Protein AF-R4X8C0-F1 (afdb_monomer)

Organism: Taphrina deformans (strain PYCC 5710 / ATCC 11124 / CBS 356.35 / IMI 108563 / JCM 9778 / NBRC 8474) (NCBI:txid1097556)

InterPro domains:
  IPR033699 Plk4, first cryptic polo-box domain [PS51984] (59-150)
  IPR036947 POLO box domain superfamily [G3DSA:3.30.1120.30] (257-331)
  IPR046437 Serine/threonine-protein kinase, first cryptic polo-box domain superfamily [G3DSA:3.30.1120.120] (61-151)

Structure (mmCIF, N/CA/C/O backbone):
data_AF-R4X8C0-F1
#
_entry.id   AF-R4X8C0-F1
#
loop_
_atom_site.group_PDB
_atom_site.id
_atom_site.type_symbol
_atom_site.label_atom_id
_atom_site.label_alt_id
_atom_site.label_comp_id
_atom_site.label_asym_id
_atom_site.label_entity_id
_atom_site.label_seq_id
_atom_site.pdbx_PDB_ins_code
_atom_site.Cartn_x
_atom_site.Cartn_y
_atom_site.Cartn_z
_atom_site.occupancy
_atom_site.B_iso_or_equiv
_atom_site.auth_seq_id
_atom_site.auth_comp_id
_atom_site.auth_asym_id
_atom_site.auth_atom_id
_atom_site.pdbx_PDB_model_num
ATOM 1 N N . MET A 1 1 ? -51.985 7.737 -15.993 1.00 38.34 1 MET A N 1
ATOM 2 C CA . MET A 1 1 ? -50.886 7.681 -16.982 1.00 38.34 1 MET A CA 1
ATOM 3 C C . MET A 1 1 ? -49.828 8.681 -16.547 1.00 38.34 1 MET A C 1
ATOM 5 O O . MET A 1 1 ? -49.992 9.865 -16.797 1.00 38.34 1 MET A O 1
ATOM 9 N N . THR A 1 2 ? -48.792 8.225 -15.846 1.00 33.62 2 THR A N 1
ATOM 10 C CA . THR A 1 2 ? -47.751 9.099 -15.280 1.00 33.62 2 THR A CA 1
ATOM 11 C C . THR A 1 2 ? -46.405 8.508 -15.686 1.00 33.62 2 THR A C 1
ATOM 13 O O . THR A 1 2 ? -46.081 7.392 -15.291 1.00 33.62 2 THR A O 1
ATOM 16 N N . ARG A 1 3 ? -45.679 9.198 -16.573 1.00 32.47 3 ARG A N 1
ATOM 17 C CA . ARG A 1 3 ? -44.363 8.779 -17.077 1.00 32.47 3 ARG A CA 1
ATOM 18 C C . ARG A 1 3 ? -43.277 9.315 -16.144 1.00 32.47 3 ARG A C 1
ATOM 20 O O . ARG A 1 3 ? -43.172 10.526 -15.984 1.00 32.47 3 ARG A O 1
ATOM 27 N N . PHE A 1 4 ? -42.464 8.427 -15.580 1.00 33.31 4 PHE A N 1
ATOM 28 C CA . PHE A 1 4 ? -41.196 8.785 -14.945 1.00 33.31 4 PHE A CA 1
ATOM 29 C C . PHE A 1 4 ? -40.090 8.805 -16.007 1.00 33.31 4 PHE A C 1
ATOM 31 O O . PHE A 1 4 ? -39.897 7.827 -16.728 1.00 33.31 4 PHE A O 1
ATOM 38 N N . SER A 1 5 ? -39.398 9.939 -16.119 1.00 32.84 5 SER A N 1
ATOM 39 C CA . SER A 1 5 ? -38.202 10.115 -16.944 1.00 32.84 5 SER A CA 1
ATOM 40 C C . SER A 1 5 ? -36.973 9.900 -16.063 1.00 32.84 5 SER A C 1
ATOM 42 O O . SER A 1 5 ? -36.747 10.669 -15.130 1.00 32.84 5 SER A O 1
ATOM 44 N N . ASN A 1 6 ? -36.191 8.858 -16.349 1.00 33.97 6 ASN A N 1
ATOM 45 C CA . ASN A 1 6 ? -34.864 8.663 -15.771 1.00 33.97 6 ASN A CA 1
ATOM 46 C C . ASN A 1 6 ? -33.855 9.487 -16.579 1.00 33.97 6 ASN A C 1
ATOM 48 O O . ASN A 1 6 ? -33.653 9.238 -17.766 1.00 33.97 6 ASN A O 1
ATOM 52 N N . HIS A 1 7 ? -33.211 10.463 -15.941 1.00 32.88 7 HIS A N 1
ATOM 53 C CA . HIS A 1 7 ? -32.002 11.107 -16.454 1.00 32.88 7 HIS A CA 1
ATOM 54 C C . HIS A 1 7 ? -30.818 10.648 -15.603 1.00 32.88 7 HIS A C 1
ATOM 56 O O . HIS A 1 7 ? -30.646 11.090 -14.468 1.00 32.88 7 HIS A O 1
ATOM 62 N N . ALA A 1 8 ? -30.014 9.742 -16.159 1.00 34.59 8 ALA A N 1
ATOM 63 C CA . ALA A 1 8 ? -28.700 9.412 -15.630 1.00 34.59 8 ALA A CA 1
ATOM 64 C C . ALA A 1 8 ? -27.746 10.586 -15.907 1.00 34.59 8 ALA A C 1
ATOM 66 O O . ALA A 1 8 ? -27.665 11.066 -17.038 1.00 34.59 8 ALA A O 1
ATOM 67 N N . ARG A 1 9 ? -27.044 11.065 -14.874 1.00 35.34 9 ARG A N 1
ATOM 68 C CA . ARG A 1 9 ? -25.953 12.038 -15.032 1.00 35.34 9 ARG A CA 1
ATOM 69 C C . ARG A 1 9 ? -24.669 11.314 -15.460 1.00 35.34 9 ARG A C 1
ATOM 71 O O . ARG A 1 9 ? -24.432 10.210 -14.968 1.00 35.34 9 ARG A O 1
ATOM 78 N N . PRO A 1 10 ? -23.841 11.916 -16.329 1.00 32.34 10 PRO A N 1
ATOM 79 C CA . PRO A 1 10 ? -22.543 11.360 -16.680 1.00 32.34 10 PRO A CA 1
ATOM 80 C C . PRO A 1 10 ? -21.576 11.485 -15.495 1.00 32.34 10 PRO A C 1
ATOM 82 O O . PRO A 1 10 ? -21.582 12.481 -14.772 1.00 32.34 10 PRO A O 1
ATOM 85 N N . VAL A 1 11 ? -20.769 10.446 -15.295 1.00 34.78 11 VAL A N 1
ATOM 86 C CA . VAL A 1 11 ? -19.657 10.424 -14.341 1.00 34.78 11 VAL A CA 1
ATOM 87 C C . VAL A 1 11 ? -18.511 11.223 -14.965 1.00 34.78 11 VAL A C 1
ATOM 89 O O . VAL A 1 11 ? -18.010 10.844 -16.019 1.00 34.78 11 VAL A O 1
ATOM 92 N N . GLU A 1 12 ? -18.130 12.343 -14.351 1.00 31.31 12 GLU A N 1
ATOM 93 C CA . GLU A 1 12 ? -16.948 13.113 -14.751 1.00 31.31 12 GLU A CA 1
ATOM 94 C C . GLU A 1 12 ? -15.671 12.343 -14.378 1.00 31.31 12 GLU A C 1
ATOM 96 O O . GLU A 1 12 ? -15.416 12.055 -13.206 1.00 31.31 12 GLU A O 1
ATOM 101 N N . GLU A 1 13 ? -14.859 12.003 -15.381 1.00 31.20 13 GLU A N 1
ATOM 102 C CA . GLU A 1 13 ? -13.495 11.509 -15.188 1.00 31.20 13 GLU A CA 1
ATOM 103 C C . GLU A 1 13 ? -12.578 12.667 -14.752 1.00 31.20 13 GLU A C 1
ATOM 105 O O . GLU A 1 13 ? -12.417 13.665 -15.453 1.00 31.20 13 GLU A O 1
ATOM 110 N N . VAL A 1 14 ? -11.975 12.538 -13.568 1.00 37.72 14 VAL A N 1
ATOM 111 C CA . VAL A 1 14 ? -11.086 13.540 -12.951 1.00 37.72 14 VAL A CA 1
ATOM 112 C C . VAL A 1 14 ? -9.690 13.515 -13.615 1.00 37.72 14 VAL A C 1
ATOM 114 O O . VAL A 1 14 ? -9.147 12.430 -13.845 1.00 37.72 14 VAL A O 1
ATOM 117 N N . PRO A 1 15 ? -9.038 14.672 -13.872 1.00 37.94 15 PRO A N 1
ATOM 118 C CA . PRO A 1 15 ? -7.773 14.770 -14.608 1.00 37.94 15 PRO A CA 1
ATOM 119 C C . PRO A 1 15 ? -6.552 14.386 -13.747 1.00 37.94 15 PRO A C 1
ATOM 121 O O . PRO A 1 15 ? -5.706 15.212 -13.423 1.00 37.94 15 PRO A O 1
ATOM 124 N N . MET A 1 16 ? -6.415 13.107 -13.384 1.00 38.50 16 MET A N 1
ATOM 125 C CA . MET A 1 16 ? -5.258 12.599 -12.623 1.00 38.50 16 MET A CA 1
ATOM 126 C C . MET A 1 16 ? -4.033 12.245 -13.489 1.00 38.50 16 MET A C 1
ATOM 128 O O . MET A 1 16 ? -2.975 11.905 -12.957 1.00 38.50 16 MET A O 1
ATOM 132 N N . LEU A 1 17 ? -4.126 12.314 -14.823 1.00 39.78 17 LEU A N 1
ATOM 133 C CA . LEU A 1 17 ? -3.044 11.882 -15.722 1.00 39.78 17 LEU A CA 1
ATOM 134 C C . LEU A 1 17 ? -1.829 12.830 -15.746 1.00 39.78 17 LEU A C 1
ATOM 136 O O . LEU A 1 17 ? -0.706 12.366 -15.945 1.00 39.78 17 LEU A O 1
ATOM 140 N N . VAL A 1 18 ? -2.028 14.133 -15.523 1.00 40.47 18 VAL A N 1
ATOM 141 C CA . VAL A 1 18 ? -0.981 15.158 -15.718 1.00 40.47 18 VAL A CA 1
ATOM 142 C C . VAL A 1 18 ? 0.076 15.122 -14.606 1.00 40.47 18 VAL A C 1
ATOM 144 O O . VAL A 1 18 ? 1.267 15.221 -14.886 1.00 40.47 18 VAL A O 1
ATOM 147 N N . HIS A 1 19 ? -0.323 14.869 -13.356 1.00 40.41 19 HIS A N 1
ATOM 148 C CA . HIS A 1 19 ? 0.594 14.847 -12.205 1.00 40.41 19 HIS A CA 1
ATOM 149 C C . HIS A 1 19 ? 1.607 13.679 -12.253 1.00 40.41 19 HIS A C 1
ATOM 151 O O . HIS A 1 19 ? 2.709 13.760 -11.718 1.00 40.41 19 HIS A O 1
ATOM 157 N N . ASN A 1 20 ? 1.273 12.600 -12.965 1.00 43.50 20 ASN A N 1
ATOM 158 C CA . ASN A 1 20 ? 2.082 11.378 -13.032 1.00 43.50 20 ASN A CA 1
ATOM 159 C C . ASN A 1 20 ? 3.247 11.447 -14.022 1.00 43.50 20 ASN A C 1
ATOM 161 O O . ASN A 1 20 ? 4.181 10.651 -13.931 1.00 43.50 20 ASN A O 1
ATOM 165 N N . GLN A 1 21 ? 3.198 12.382 -14.971 1.00 47.75 21 GLN A N 1
ATOM 166 C CA . GLN A 1 21 ? 4.276 12.575 -15.939 1.00 47.75 21 GLN A CA 1
ATOM 167 C C . GLN A 1 21 ? 5.517 13.196 -15.281 1.00 47.75 21 GLN A C 1
ATOM 169 O O . GLN A 1 21 ? 6.633 12.902 -15.704 1.00 47.75 21 GLN A O 1
ATOM 174 N N . GLN A 1 22 ? 5.322 13.992 -14.223 1.00 43.31 22 GLN A N 1
ATOM 175 C CA . GLN A 1 22 ? 6.392 14.711 -13.530 1.00 43.31 22 GLN A CA 1
ATOM 176 C C . GLN A 1 22 ? 7.158 13.832 -12.524 1.00 43.31 22 GLN A C 1
ATOM 178 O O . GLN A 1 22 ? 8.373 13.929 -12.421 1.00 43.31 22 GLN A O 1
ATOM 183 N N . LEU A 1 23 ? 6.489 12.904 -11.832 1.00 39.41 23 LEU A N 1
ATOM 184 C CA . LEU A 1 23 ? 7.142 12.086 -10.798 1.00 39.41 23 LEU A CA 1
ATOM 185 C C . LEU A 1 23 ? 8.095 11.020 -11.379 1.00 39.41 23 LEU A C 1
ATOM 187 O O . LEU A 1 23 ? 9.170 10.778 -10.843 1.00 39.41 23 LEU A O 1
ATOM 191 N N . VAL A 1 24 ? 7.720 10.389 -12.500 1.00 43.53 24 VAL A N 1
ATOM 192 C CA . VAL A 1 24 ? 8.600 9.442 -13.221 1.00 43.53 24 VAL A CA 1
ATOM 193 C C . VAL A 1 24 ? 9.841 10.157 -13.752 1.00 43.53 24 VAL A C 1
ATOM 195 O O . VAL A 1 24 ? 10.931 9.592 -13.758 1.00 43.53 24 VAL A O 1
ATOM 198 N N . HIS A 1 25 ? 9.662 11.402 -14.185 1.00 55.59 25 HIS A N 1
ATOM 199 C CA . HIS A 1 25 ? 10.709 12.247 -14.736 1.00 55.59 25 HIS A CA 1
ATOM 200 C C . HIS A 1 25 ? 11.798 12.560 -13.702 1.00 55.59 25 HIS A C 1
ATOM 202 O O . HIS A 1 25 ? 12.966 12.260 -13.938 1.00 55.59 25 HIS A O 1
ATOM 208 N N . ASP A 1 26 ? 11.411 13.065 -12.530 1.00 43.44 26 ASP A N 1
ATOM 209 C CA . ASP A 1 26 ? 12.368 13.566 -11.537 1.00 43.44 26 ASP A CA 1
ATOM 210 C C . ASP A 1 26 ? 13.281 12.457 -10.973 1.00 43.44 26 ASP A C 1
ATOM 212 O O . ASP A 1 26 ? 14.440 12.703 -10.647 1.00 43.44 26 ASP A O 1
ATOM 216 N N . ILE A 1 27 ? 12.800 11.210 -10.923 1.00 43.00 27 ILE A N 1
ATOM 217 C CA . ILE A 1 27 ? 13.567 10.058 -10.417 1.00 43.00 27 ILE A CA 1
ATOM 218 C C . ILE A 1 27 ? 14.458 9.446 -11.517 1.00 43.00 27 ILE A C 1
ATOM 220 O O . ILE A 1 27 ? 15.513 8.891 -11.219 1.00 43.00 27 ILE A O 1
ATOM 224 N N . VAL A 1 28 ? 14.060 9.501 -12.795 1.00 49.91 28 VAL A N 1
ATOM 225 C CA . VAL A 1 28 ? 14.931 9.064 -13.909 1.00 49.91 28 VAL A CA 1
ATOM 226 C C . VAL A 1 28 ? 16.122 10.008 -14.054 1.00 49.91 28 VAL A C 1
ATOM 228 O O . VAL A 1 28 ? 17.245 9.540 -14.221 1.00 49.91 28 VAL A O 1
ATOM 231 N N . ASP A 1 29 ? 15.901 11.313 -13.908 1.00 51.88 29 ASP A N 1
ATOM 232 C CA . ASP A 1 29 ? 16.972 12.308 -13.981 1.00 51.88 29 ASP A CA 1
ATOM 233 C C . ASP A 1 29 ? 17.959 12.195 -12.801 1.00 51.88 29 ASP A C 1
ATOM 235 O O . ASP A 1 29 ? 19.165 12.374 -12.987 1.00 51.88 29 ASP A O 1
ATOM 239 N N . GLN A 1 30 ? 17.482 11.836 -11.601 1.00 48.59 30 GLN A N 1
ATOM 240 C CA . GLN A 1 30 ? 18.342 11.574 -10.437 1.00 48.59 30 GLN A CA 1
ATOM 241 C C . GLN A 1 30 ? 19.221 10.322 -10.608 1.00 48.59 30 GLN A C 1
ATOM 243 O O . GLN A 1 30 ? 20.392 10.352 -10.227 1.00 48.59 30 GLN A O 1
ATOM 248 N N . ASP A 1 31 ? 18.695 9.255 -11.217 1.00 46.16 31 ASP A N 1
ATOM 249 C CA . ASP A 1 31 ? 19.459 8.029 -11.488 1.00 46.16 31 ASP A CA 1
ATOM 250 C C . ASP A 1 31 ? 20.435 8.199 -12.672 1.00 46.16 31 ASP A C 1
ATOM 252 O O . ASP A 1 31 ? 21.567 7.723 -12.614 1.00 46.16 31 ASP A O 1
ATOM 256 N N . GLU A 1 32 ? 20.066 8.944 -13.726 1.00 55.00 32 GLU A N 1
ATOM 257 C CA . GLU A 1 32 ? 21.012 9.285 -14.806 1.00 55.00 32 GLU A CA 1
ATOM 258 C C . GLU A 1 32 ? 22.205 10.110 -14.274 1.00 55.00 32 GLU A C 1
ATOM 260 O O . GLU A 1 32 ? 23.319 10.000 -14.791 1.00 55.00 32 GLU A O 1
ATOM 265 N N . ALA A 1 33 ? 21.992 10.944 -13.251 1.00 50.28 33 ALA A N 1
ATOM 266 C CA . ALA A 1 33 ? 23.044 11.750 -12.633 1.00 50.28 33 ALA A CA 1
ATOM 267 C C . ALA A 1 33 ? 23.975 10.942 -11.711 1.00 50.28 33 ALA A C 1
ATOM 269 O O . ALA A 1 33 ? 25.127 11.342 -11.516 1.00 50.28 33 ALA A O 1
ATOM 270 N N . SER A 1 34 ? 23.500 9.831 -11.140 1.00 47.31 34 SER A N 1
ATOM 271 C CA . SER A 1 34 ? 24.305 8.947 -10.291 1.00 47.31 34 SER A CA 1
ATOM 272 C C . SER A 1 34 ? 25.129 7.957 -11.119 1.00 47.31 34 SER A C 1
ATOM 274 O O . SER A 1 34 ? 26.318 7.803 -10.848 1.00 47.31 34 SER A O 1
ATOM 276 N N . ASP A 1 35 ? 24.569 7.391 -12.192 1.00 45.72 35 ASP A N 1
ATOM 277 C CA . ASP A 1 35 ? 25.291 6.460 -13.071 1.00 45.72 35 ASP A CA 1
ATOM 278 C C . ASP A 1 35 ? 26.434 7.155 -13.846 1.00 45.72 35 ASP A C 1
ATOM 280 O O . ASP A 1 35 ? 27.516 6.588 -13.987 1.00 45.72 35 ASP A O 1
ATOM 284 N N . ARG A 1 36 ? 26.271 8.426 -14.259 1.00 52.59 36 ARG A N 1
ATOM 285 C CA . ARG A 1 36 ? 27.351 9.205 -14.914 1.00 52.59 36 ARG A CA 1
ATOM 286 C C . ARG A 1 36 ? 28.583 9.426 -14.035 1.00 52.59 36 ARG A C 1
ATOM 288 O O . ARG A 1 36 ? 29.653 9.687 -14.569 1.00 52.59 36 ARG A O 1
ATOM 295 N N . LYS A 1 37 ? 28.448 9.342 -12.709 1.00 45.56 37 LYS A N 1
ATOM 296 C CA . LYS A 1 37 ? 29.584 9.469 -11.784 1.00 45.56 37 LYS A CA 1
ATOM 297 C C . LYS A 1 37 ? 30.388 8.175 -11.649 1.00 45.56 37 LYS A C 1
ATOM 299 O O . LYS A 1 37 ? 31.528 8.235 -11.204 1.00 45.56 37 LYS A O 1
ATOM 304 N N . ASN A 1 38 ? 29.821 7.034 -12.041 1.00 42.16 38 ASN A N 1
ATOM 305 C CA . ASN A 1 38 ? 30.458 5.725 -11.901 1.00 42.16 38 ASN A CA 1
ATOM 306 C C . ASN A 1 38 ? 31.228 5.279 -13.159 1.00 42.16 38 ASN A C 1
ATOM 308 O O . ASN A 1 38 ? 32.011 4.339 -13.076 1.00 42.16 38 ASN A O 1
ATOM 312 N N . ASP A 1 39 ? 31.047 5.955 -14.300 1.00 40.88 39 ASP A N 1
ATOM 313 C CA . ASP A 1 39 ? 31.626 5.560 -15.599 1.00 40.88 39 ASP A CA 1
ATOM 314 C C . ASP A 1 39 ? 33.022 6.175 -15.880 1.00 40.88 39 ASP A C 1
ATOM 316 O O . ASP A 1 39 ? 33.643 5.883 -16.899 1.00 40.88 39 ASP A O 1
ATOM 320 N N . GLU A 1 40 ? 33.559 7.013 -14.979 1.00 39.78 40 GLU A N 1
ATOM 321 C CA . GLU A 1 40 ? 34.842 7.725 -15.162 1.00 39.78 40 GLU A CA 1
ATOM 322 C C . GLU A 1 40 ? 36.065 7.067 -14.481 1.00 39.78 40 GLU A C 1
ATOM 324 O O . GLU A 1 40 ? 37.087 7.717 -14.270 1.00 39.78 40 GLU A O 1
ATOM 329 N N . THR A 1 41 ? 36.047 5.768 -14.150 1.00 35.25 41 THR A N 1
ATOM 330 C CA . THR A 1 41 ? 37.248 5.096 -13.596 1.00 35.25 41 THR A CA 1
ATOM 331 C C . THR A 1 41 ? 37.581 3.786 -14.318 1.00 35.25 41 THR A C 1
ATOM 333 O O . THR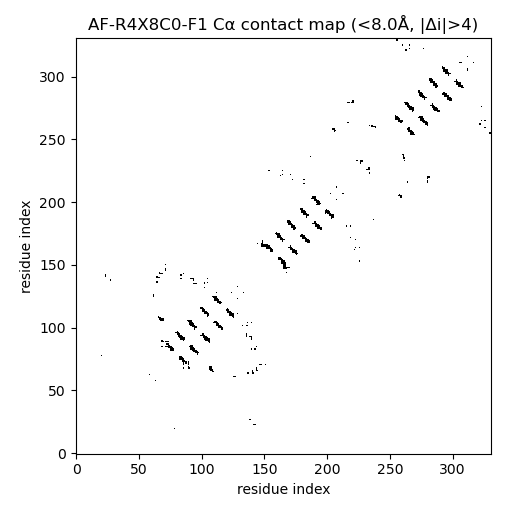 A 1 41 ? 36.837 2.814 -14.271 1.00 35.25 41 THR A O 1
ATOM 336 N N . THR A 1 42 ? 38.740 3.759 -14.986 1.00 34.59 42 THR A N 1
ATOM 337 C CA . THR A 1 42 ? 39.316 2.591 -15.696 1.00 34.59 42 THR A CA 1
ATOM 338 C C . THR A 1 42 ? 40.522 2.020 -14.900 1.00 34.59 42 THR A C 1
ATOM 340 O O . THR A 1 42 ? 40.970 2.687 -13.971 1.00 34.59 42 THR A O 1
ATOM 343 N N . PRO A 1 43 ? 41.099 0.833 -15.213 1.00 48.50 43 PRO A N 1
ATOM 344 C CA . PRO A 1 43 ? 40.756 -0.450 -14.588 1.00 48.50 43 PRO A CA 1
ATOM 345 C C . PRO A 1 43 ? 41.950 -1.175 -13.899 1.00 48.50 43 PRO A C 1
ATOM 347 O O . PRO A 1 43 ? 43.089 -0.719 -13.953 1.00 48.50 43 PRO A O 1
ATOM 350 N N . ASN A 1 44 ? 41.660 -2.385 -13.389 1.00 29.39 44 ASN A N 1
ATOM 351 C CA . ASN A 1 44 ? 42.528 -3.477 -12.888 1.00 29.39 44 ASN A CA 1
ATOM 352 C C . ASN A 1 44 ? 42.919 -3.465 -11.403 1.00 29.39 44 ASN A C 1
ATOM 354 O O . ASN A 1 44 ? 43.662 -2.594 -10.980 1.00 29.39 44 ASN A O 1
ATOM 358 N N . VAL A 1 45 ? 42.564 -4.545 -10.685 1.00 27.80 45 VAL A N 1
ATOM 359 C CA . VAL A 1 45 ? 43.509 -5.543 -10.129 1.00 27.80 45 VAL A CA 1
ATOM 360 C C . VAL A 1 45 ? 42.756 -6.867 -9.876 1.00 27.80 45 VAL A C 1
ATOM 362 O O . VAL A 1 45 ? 41.758 -6.904 -9.162 1.00 27.80 45 VAL A O 1
ATOM 365 N N . LEU A 1 46 ? 43.253 -7.958 -10.475 1.00 34.25 46 LEU A N 1
ATOM 366 C CA . LEU A 1 46 ? 42.957 -9.355 -10.120 1.00 34.25 46 LEU A CA 1
ATOM 367 C C . LEU A 1 46 ? 43.278 -9.606 -8.639 1.00 34.25 46 LEU A C 1
ATOM 369 O O . LEU A 1 46 ? 44.402 -9.307 -8.261 1.00 34.25 46 LEU A O 1
ATOM 373 N N . LEU A 1 47 ? 42.422 -10.303 -7.878 1.00 29.81 47 LEU A N 1
ATOM 374 C CA . LEU A 1 47 ? 42.863 -11.234 -6.821 1.00 29.81 47 LEU A CA 1
ATOM 375 C C . LEU A 1 47 ? 41.733 -12.180 -6.351 1.00 29.81 47 LEU A C 1
ATOM 377 O O . LEU A 1 47 ? 40.763 -11.778 -5.727 1.00 29.81 47 LEU A O 1
ATOM 381 N N . ARG A 1 48 ? 41.933 -13.460 -6.687 1.00 28.45 48 ARG A N 1
ATOM 382 C CA . ARG A 1 48 ? 41.812 -14.685 -5.869 1.00 28.45 48 ARG A CA 1
ATOM 383 C C . ARG A 1 48 ? 40.642 -14.843 -4.875 1.00 28.45 48 ARG A C 1
ATOM 385 O O . ARG A 1 48 ? 40.608 -14.257 -3.802 1.00 28.45 48 ARG A O 1
ATOM 392 N N . VAL A 1 49 ? 39.805 -15.823 -5.213 1.00 31.94 49 VAL A N 1
ATOM 393 C CA . VAL A 1 49 ? 38.766 -16.477 -4.405 1.00 31.94 49 VAL A CA 1
ATOM 394 C C . VAL A 1 49 ? 39.337 -17.127 -3.140 1.00 31.94 49 VAL A C 1
ATOM 396 O O . VAL A 1 49 ? 40.332 -17.853 -3.199 1.00 31.94 49 VAL A O 1
ATOM 399 N N . SER A 1 50 ? 38.652 -16.945 -2.012 1.00 30.59 50 SER A N 1
ATOM 400 C CA . SER A 1 50 ? 38.584 -17.912 -0.910 1.00 30.59 50 SER A CA 1
ATOM 401 C C . SER A 1 50 ? 37.227 -17.769 -0.228 1.00 30.59 50 SER A C 1
ATOM 403 O O . SER A 1 50 ? 36.850 -16.694 0.222 1.00 30.59 50 SER A O 1
ATOM 405 N N . SER A 1 51 ? 36.487 -18.867 -0.251 1.00 36.44 51 SER A N 1
ATOM 406 C CA . SER A 1 51 ? 35.110 -19.052 0.184 1.00 36.44 51 SER A CA 1
ATOM 407 C C . SER A 1 51 ? 34.966 -19.090 1.705 1.00 36.44 51 SER A C 1
ATOM 409 O O . SER A 1 51 ? 35.642 -19.869 2.377 1.00 36.44 51 SER A O 1
ATOM 411 N N . SER A 1 52 ? 34.015 -18.314 2.218 1.00 31.03 52 SER A N 1
ATOM 412 C CA . SER A 1 52 ? 33.390 -18.510 3.525 1.00 31.03 52 SER A CA 1
ATOM 413 C C . SER A 1 52 ? 31.917 -18.129 3.411 1.00 31.03 52 SER A C 1
ATOM 415 O O . SER A 1 52 ? 31.596 -16.981 3.109 1.00 31.03 52 SER A O 1
ATOM 417 N N . GLU A 1 53 ? 31.048 -19.117 3.607 1.00 41.97 53 GLU A N 1
ATOM 418 C CA . GLU A 1 53 ? 29.597 -18.973 3.687 1.00 41.97 53 GLU A CA 1
ATOM 419 C C . GLU A 1 53 ? 29.242 -18.122 4.909 1.00 41.97 53 GLU A C 1
ATOM 421 O O . GLU A 1 53 ? 29.284 -18.572 6.052 1.00 41.97 53 GLU A O 1
ATOM 426 N N . SER A 1 54 ? 28.915 -16.865 4.651 1.00 33.72 54 SER A N 1
ATOM 427 C CA . SER A 1 54 ? 28.133 -16.019 5.542 1.00 33.72 54 SER A CA 1
ATOM 428 C C . SER A 1 54 ? 26.864 -15.656 4.789 1.00 33.72 54 SER A C 1
ATOM 430 O O . SER A 1 54 ? 26.967 -15.227 3.640 1.00 33.72 54 SER A O 1
ATOM 432 N N . GLU A 1 55 ? 25.699 -15.830 5.410 1.00 43.16 55 GLU A N 1
ATOM 433 C CA . GLU A 1 55 ? 24.421 -15.311 4.919 1.00 43.16 55 GLU A CA 1
ATOM 434 C C . GLU A 1 55 ? 24.552 -13.806 4.668 1.00 43.16 55 GLU A C 1
ATOM 436 O O . GLU A 1 55 ? 24.509 -12.976 5.575 1.00 43.16 55 GLU A O 1
ATOM 441 N N . VAL A 1 56 ? 24.786 -13.473 3.402 1.00 32.94 56 VAL A N 1
ATOM 442 C CA . VAL A 1 56 ? 24.767 -12.116 2.885 1.00 32.94 56 VAL A CA 1
ATOM 443 C C . VAL A 1 56 ? 23.296 -11.742 2.796 1.00 32.94 56 VAL A C 1
ATOM 445 O O . VAL A 1 56 ? 22.564 -12.285 1.970 1.00 32.94 56 VAL A O 1
ATOM 448 N N . THR A 1 57 ? 22.850 -10.805 3.630 1.00 40.16 57 THR A N 1
ATOM 449 C CA . THR A 1 57 ? 21.692 -9.974 3.295 1.00 40.16 57 THR A CA 1
ATOM 450 C C . THR A 1 57 ? 21.989 -9.376 1.924 1.00 40.16 57 THR A C 1
ATOM 452 O O . THR A 1 57 ? 22.873 -8.525 1.813 1.00 40.16 57 THR A O 1
ATOM 455 N N . SER A 1 58 ? 21.373 -9.920 0.870 1.00 40.12 58 SER A N 1
ATOM 456 C CA . SER A 1 58 ? 21.709 -9.611 -0.518 1.00 40.12 58 SER A CA 1
ATOM 457 C C . SER A 1 58 ? 21.295 -8.181 -0.847 1.00 40.12 58 SER A C 1
ATOM 459 O O . SER A 1 58 ? 20.234 -7.939 -1.420 1.00 40.12 58 SER A O 1
ATOM 461 N N . ASP A 1 59 ? 22.149 -7.229 -0.500 1.00 46.69 59 ASP A N 1
ATOM 462 C CA . ASP A 1 59 ? 22.070 -5.837 -0.933 1.00 46.69 59 ASP A CA 1
ATOM 463 C C . ASP A 1 59 ? 22.603 -5.728 -2.377 1.00 46.69 59 ASP A C 1
ATOM 465 O O . ASP A 1 59 ? 23.433 -4.885 -2.717 1.00 46.69 59 ASP A O 1
ATOM 469 N N . ASP A 1 60 ? 22.173 -6.656 -3.241 1.00 61.38 60 ASP A N 1
ATOM 470 C CA . ASP A 1 60 ? 22.471 -6.597 -4.663 1.00 61.38 60 ASP A CA 1
ATOM 471 C C . ASP A 1 60 ? 21.677 -5.414 -5.250 1.00 61.38 60 ASP A C 1
ATOM 473 O O . ASP A 1 60 ? 20.440 -5.406 -5.207 1.00 61.38 60 ASP A O 1
ATOM 477 N N . PRO A 1 61 ? 22.344 -4.388 -5.809 1.00 61.12 61 PRO A N 1
ATOM 478 C CA . PRO A 1 61 ? 21.677 -3.210 -6.358 1.00 61.12 61 PRO A CA 1
ATOM 479 C C . PRO A 1 61 ? 20.686 -3.530 -7.487 1.00 61.12 61 PRO A C 1
ATOM 481 O O . PRO A 1 61 ? 19.912 -2.648 -7.874 1.00 61.12 61 PRO A O 1
ATOM 484 N N . VAL A 1 62 ? 20.712 -4.746 -8.039 1.00 60.84 62 VAL A N 1
ATOM 485 C CA . VAL A 1 62 ? 19.821 -5.197 -9.109 1.00 60.84 62 VAL A CA 1
ATOM 486 C C . VAL A 1 62 ? 18.521 -5.800 -8.560 1.00 60.84 62 VAL A C 1
ATOM 488 O O . VAL A 1 62 ? 17.447 -5.529 -9.109 1.00 60.84 62 VAL A O 1
ATOM 491 N N . THR A 1 63 ? 18.563 -6.537 -7.444 1.00 70.31 63 THR A N 1
ATOM 492 C CA . THR A 1 63 ? 17.382 -7.233 -6.896 1.00 70.31 63 THR A CA 1
ATOM 493 C C . THR A 1 63 ? 16.317 -6.268 -6.379 1.00 70.31 63 THR A C 1
ATOM 495 O O . THR A 1 63 ? 15.127 -6.551 -6.510 1.00 70.31 63 THR A O 1
ATOM 498 N N . ARG A 1 64 ? 16.709 -5.070 -5.913 1.00 80.12 64 ARG A N 1
ATOM 499 C CA . ARG A 1 64 ? 15.776 -4.009 -5.471 1.00 80.12 64 ARG A CA 1
ATOM 500 C C . ARG A 1 64 ? 14.805 -3.525 -6.553 1.00 80.12 64 ARG A C 1
ATOM 502 O O . ARG A 1 64 ? 13.833 -2.844 -6.242 1.00 80.12 64 ARG A O 1
ATOM 509 N N . TYR A 1 65 ? 15.098 -3.813 -7.821 1.00 86.44 65 TYR A N 1
ATOM 510 C CA . TYR A 1 65 ? 14.264 -3.427 -8.957 1.00 86.44 65 TYR A CA 1
ATOM 511 C C . TYR A 1 65 ? 13.416 -4.576 -9.498 1.00 86.44 65 TYR A C 1
ATOM 513 O O . TYR A 1 65 ? 12.702 -4.362 -10.478 1.00 86.44 65 TYR A O 1
ATOM 521 N N . LYS A 1 66 ? 13.474 -5.773 -8.901 1.00 91.94 66 LYS A N 1
ATOM 522 C CA . LYS A 1 66 ? 12.579 -6.875 -9.269 1.00 91.94 66 LYS A CA 1
ATOM 523 C C . LYS A 1 66 ? 11.121 -6.453 -9.122 1.00 91.94 66 LYS A C 1
ATOM 525 O O . LYS A 1 66 ? 10.748 -5.731 -8.199 1.00 91.94 66 LYS A O 1
ATOM 530 N N . PHE A 1 67 ? 10.302 -6.881 -10.072 1.00 94.31 67 PHE A N 1
ATOM 531 C CA . PHE A 1 67 ? 8.885 -6.559 -10.114 1.00 94.31 67 PHE A CA 1
ATOM 532 C C . PHE A 1 67 ? 8.100 -7.730 -10.685 1.00 94.31 67 PHE A C 1
ATOM 534 O O . PHE A 1 67 ? 8.644 -8.573 -11.386 1.00 94.31 67 PHE A O 1
ATOM 541 N N . ASN A 1 68 ? 6.798 -7.735 -10.419 1.00 95.56 68 ASN A N 1
ATOM 542 C CA . ASN A 1 68 ? 5.861 -8.669 -11.017 1.00 95.56 68 ASN A CA 1
ATOM 543 C C . ASN A 1 68 ? 4.590 -7.923 -11.432 1.00 95.56 68 ASN A C 1
ATOM 545 O O . ASN A 1 68 ? 4.115 -7.016 -10.735 1.00 95.56 68 ASN A O 1
ATOM 549 N N . THR A 1 69 ? 4.039 -8.322 -12.568 1.00 96.81 69 THR A N 1
ATOM 550 C CA . THR A 1 69 ? 2.850 -7.723 -13.182 1.00 96.81 69 THR A CA 1
ATOM 551 C C . THR A 1 69 ? 1.567 -8.500 -12.920 1.00 96.81 69 THR A C 1
ATOM 553 O O . THR A 1 69 ? 0.524 -8.110 -13.443 1.00 96.81 69 THR A O 1
ATOM 556 N N . ALA A 1 70 ? 1.606 -9.558 -12.101 1.00 94.31 70 ALA A N 1
ATOM 557 C CA . ALA A 1 70 ? 0.399 -10.284 -11.715 1.00 94.31 70 ALA A CA 1
ATOM 558 C C . ALA A 1 70 ? -0.724 -9.326 -11.283 1.00 94.31 70 ALA A C 1
ATOM 560 O O . ALA A 1 70 ? -0.489 -8.354 -10.555 1.00 94.31 70 ALA A O 1
ATOM 561 N N . ASP A 1 71 ? -1.929 -9.620 -11.775 1.00 92.31 71 ASP A N 1
ATOM 562 C CA . ASP A 1 71 ? -3.169 -8.863 -11.574 1.00 92.31 71 ASP A CA 1
ATOM 563 C C . ASP A 1 71 ? -3.179 -7.421 -12.112 1.00 92.31 71 ASP A C 1
ATOM 565 O O . ASP A 1 71 ? -4.130 -6.669 -11.864 1.00 92.31 71 ASP A O 1
ATOM 569 N N . LEU A 1 72 ? -2.157 -7.006 -12.865 1.00 94.38 72 LEU A N 1
ATOM 570 C CA . LEU A 1 72 ? -2.169 -5.724 -13.559 1.00 94.38 72 LEU A CA 1
ATOM 571 C C . LEU A 1 72 ? -2.868 -5.848 -14.906 1.00 94.38 72 LEU A C 1
ATOM 573 O O . LEU A 1 72 ? -2.647 -6.778 -15.677 1.00 94.38 72 LEU A O 1
ATOM 577 N N . LYS A 1 73 ? -3.708 -4.858 -15.205 1.00 94.69 73 LYS A N 1
ATOM 578 C CA . LYS A 1 73 ? -4.330 -4.740 -16.523 1.00 94.69 73 LYS A CA 1
ATOM 579 C C . LYS A 1 73 ? -3.334 -4.162 -17.531 1.00 94.69 73 LYS A C 1
ATOM 581 O O . LYS A 1 73 ? -2.497 -3.342 -17.140 1.00 94.69 73 LYS A O 1
ATOM 586 N N . PRO A 1 74 ? -3.480 -4.496 -18.823 1.00 97.62 74 PRO A N 1
ATOM 587 C CA . PRO A 1 74 ? -2.689 -3.877 -19.873 1.00 97.62 74 PRO A CA 1
ATOM 588 C C . PRO A 1 74 ? -2.843 -2.357 -19.854 1.00 97.62 74 PRO A C 1
ATOM 590 O O . PRO A 1 74 ? -3.951 -1.823 -19.763 1.00 97.62 74 PRO A O 1
ATOM 593 N N . VAL A 1 75 ? -1.719 -1.652 -19.919 1.00 97.06 75 VAL A N 1
ATOM 594 C CA . VAL A 1 75 ? -1.672 -0.189 -19.867 1.00 97.06 75 VAL A CA 1
ATOM 595 C C . VAL A 1 75 ? -0.421 0.300 -20.573 1.00 97.06 75 VAL A C 1
ATOM 597 O O . VAL A 1 75 ? 0.651 -0.272 -20.407 1.00 97.06 75 VAL A O 1
ATOM 600 N N . SER A 1 76 ? -0.539 1.377 -21.349 1.00 96.69 76 SER A N 1
ATOM 601 C CA . SER A 1 76 ? 0.592 1.992 -22.041 1.00 96.69 76 SER A CA 1
ATOM 602 C C . SER A 1 76 ? 0.717 3.468 -21.699 1.00 96.69 76 SER A C 1
ATOM 604 O O . SER A 1 76 ? -0.273 4.179 -21.531 1.00 96.69 76 SER A O 1
ATOM 606 N N . GLN A 1 77 ? 1.959 3.929 -21.626 1.00 96.06 77 GLN A N 1
ATOM 607 C CA . GLN A 1 77 ? 2.314 5.322 -21.466 1.00 96.06 77 GLN A CA 1
ATOM 608 C C . GLN A 1 77 ? 3.389 5.692 -22.486 1.00 96.06 77 GLN A C 1
ATOM 610 O O . GLN A 1 77 ? 4.389 4.996 -22.654 1.00 96.06 77 GLN A O 1
ATOM 615 N N . ASN A 1 78 ? 3.203 6.835 -23.138 1.00 96.12 78 ASN A N 1
ATOM 616 C CA . ASN A 1 78 ? 4.195 7.443 -24.013 1.00 96.12 78 ASN A CA 1
ATOM 617 C C . ASN A 1 78 ? 4.578 8.813 -23.450 1.00 96.12 78 ASN A C 1
ATOM 619 O O . ASN A 1 78 ? 3.706 9.591 -23.062 1.00 96.12 78 ASN A O 1
ATOM 623 N N . ASN A 1 79 ? 5.873 9.110 -23.379 1.00 92.69 79 ASN A N 1
ATOM 624 C CA . ASN A 1 79 ? 6.375 10.391 -22.897 1.00 92.69 79 ASN A CA 1
ATOM 625 C C . ASN A 1 79 ? 7.599 10.867 -23.699 1.00 92.69 79 ASN A C 1
ATOM 627 O O . ASN A 1 79 ? 7.935 10.358 -24.774 1.00 92.69 79 ASN A O 1
ATOM 631 N N . LYS A 1 80 ? 8.278 11.909 -23.204 1.00 91.81 80 LYS A N 1
ATOM 632 C CA . LYS A 1 80 ? 9.447 12.468 -23.890 1.00 91.81 80 LYS A CA 1
ATOM 633 C C . LYS A 1 80 ? 10.647 11.512 -23.936 1.00 91.81 80 LYS A C 1
ATOM 635 O O . LYS A 1 80 ? 11.398 11.600 -24.901 1.00 91.81 80 LYS A O 1
ATOM 640 N N . HIS A 1 81 ? 10.785 10.589 -22.983 1.00 88.31 81 HIS A N 1
ATOM 641 C CA . HIS A 1 81 ? 11.910 9.650 -22.881 1.00 88.31 81 HIS A CA 1
ATOM 642 C C . HIS A 1 81 ? 11.677 8.348 -23.648 1.00 88.31 81 HIS A C 1
ATOM 644 O O . HIS A 1 81 ? 12.638 7.740 -24.117 1.00 88.31 81 HIS A O 1
ATOM 650 N N . GLY A 1 82 ? 10.423 7.931 -23.813 1.00 94.06 82 GLY A N 1
ATOM 651 C CA . GLY A 1 82 ? 10.108 6.662 -24.450 1.00 94.06 82 GLY A CA 1
ATOM 652 C C . GLY A 1 82 ? 8.654 6.247 -24.314 1.00 94.06 82 GLY A C 1
ATOM 653 O O . GLY A 1 82 ? 7.811 6.987 -23.806 1.00 94.06 82 GLY A O 1
ATOM 654 N N . GLN A 1 83 ? 8.395 5.030 -24.770 1.00 96.94 83 GLN A N 1
ATOM 655 C CA . GLN A 1 83 ? 7.139 4.326 -24.578 1.00 96.94 83 GLN A CA 1
ATOM 656 C C . GLN A 1 83 ? 7.360 3.171 -23.602 1.00 96.94 83 GLN A C 1
ATOM 658 O O . GLN A 1 83 ? 8.372 2.477 -23.680 1.00 96.94 83 GLN A O 1
ATOM 663 N N . VAL A 1 84 ? 6.411 2.961 -22.699 1.00 97.81 84 VAL A N 1
ATOM 664 C CA . VAL A 1 84 ? 6.341 1.779 -21.839 1.00 97.81 84 VAL A CA 1
ATOM 665 C C . VAL A 1 84 ? 4.927 1.216 -21.862 1.00 97.81 84 VAL A C 1
ATOM 667 O O . VAL A 1 84 ? 3.958 1.969 -21.984 1.00 97.81 84 VAL A O 1
ATOM 670 N N . ALA A 1 85 ? 4.792 -0.103 -21.801 1.00 98.25 85 ALA A N 1
ATOM 671 C CA . ALA A 1 85 ? 3.498 -0.760 -21.722 1.00 98.25 85 ALA A CA 1
ATOM 672 C C . ALA A 1 85 ? 3.576 -2.069 -20.939 1.00 98.25 85 ALA A C 1
ATOM 674 O O . ALA A 1 85 ? 4.523 -2.821 -21.129 1.00 98.25 85 ALA A O 1
ATOM 675 N N . ILE A 1 86 ? 2.559 -2.345 -20.122 1.00 98.50 86 ILE A N 1
ATOM 676 C CA . ILE A 1 86 ? 2.208 -3.701 -19.685 1.00 98.50 86 ILE A CA 1
ATOM 677 C C . ILE A 1 86 ? 1.282 -4.271 -20.766 1.00 98.50 86 ILE A C 1
ATOM 679 O O . ILE A 1 86 ? 0.280 -3.635 -21.105 1.00 98.50 86 ILE A O 1
ATOM 683 N N . LEU A 1 87 ? 1.652 -5.410 -21.345 1.00 98.38 87 LEU A N 1
ATOM 684 C CA . LEU A 1 87 ? 0.944 -6.073 -22.441 1.00 98.38 87 LEU A CA 1
ATOM 685 C C . LEU A 1 87 ? -0.139 -7.035 -21.920 1.00 98.38 87 LEU A C 1
ATOM 687 O O . LEU A 1 87 ? -0.296 -7.222 -20.715 1.00 98.38 87 LEU A O 1
ATOM 691 N N . GLU A 1 88 ? -0.907 -7.633 -22.837 1.00 97.25 88 GLU A N 1
ATOM 692 C CA . GLU A 1 88 ? -1.990 -8.580 -22.510 1.00 97.25 88 GLU A CA 1
ATOM 693 C C . GLU A 1 88 ? -1.510 -9.842 -21.788 1.00 97.25 88 GLU A C 1
ATOM 695 O O . GLU A 1 88 ? -2.231 -10.377 -20.951 1.00 97.25 88 GLU A O 1
ATOM 700 N N . ASP A 1 89 ? -0.288 -10.288 -22.069 1.00 97.31 89 ASP A N 1
ATOM 701 C CA . ASP A 1 89 ? 0.351 -11.435 -21.419 1.00 97.31 89 ASP A CA 1
ATOM 702 C C . ASP A 1 89 ? 1.067 -11.069 -20.102 1.00 97.31 89 ASP A C 1
ATOM 704 O O . ASP A 1 89 ? 1.725 -11.915 -19.499 1.00 97.31 89 ASP A O 1
ATOM 708 N N . GLY A 1 90 ? 0.967 -9.811 -19.655 1.00 97.56 90 GLY A N 1
ATOM 709 C CA . GLY A 1 90 ? 1.651 -9.286 -18.470 1.00 97.56 90 GLY A CA 1
ATOM 710 C C . GLY A 1 90 ? 3.112 -8.891 -18.705 1.00 97.56 90 GLY A C 1
ATOM 711 O O . GLY A 1 90 ? 3.726 -8.271 -17.838 1.00 97.56 90 GLY A O 1
ATOM 712 N N . SER A 1 91 ? 3.698 -9.177 -19.869 1.00 98.25 91 SER A N 1
ATOM 713 C CA . SER A 1 91 ? 5.055 -8.714 -20.169 1.00 98.25 91 SER A CA 1
ATOM 714 C C . SER A 1 91 ? 5.119 -7.183 -20.270 1.00 98.25 91 SER A C 1
ATOM 716 O O . SER A 1 91 ? 4.129 -6.505 -20.558 1.00 98.25 91 SER A O 1
ATOM 718 N N . VAL A 1 92 ? 6.295 -6.609 -20.011 1.00 98.56 92 VAL A N 1
ATOM 719 C CA . VAL A 1 92 ? 6.520 -5.161 -20.033 1.00 98.56 92 VAL A CA 1
ATOM 720 C C . VAL A 1 92 ? 7.404 -4.785 -21.211 1.00 98.56 92 VAL A C 1
ATOM 722 O O . VAL A 1 92 ? 8.582 -5.131 -21.259 1.00 98.56 92 VAL A O 1
ATOM 725 N N . SER A 1 93 ? 6.857 -4.023 -22.153 1.00 98.31 93 SER A N 1
ATOM 726 C CA . SER A 1 93 ? 7.601 -3.470 -23.284 1.00 98.31 93 SER A CA 1
ATOM 727 C C . SER A 1 93 ? 8.101 -2.065 -22.958 1.00 98.31 93 SER A C 1
ATOM 729 O O . SER A 1 93 ? 7.311 -1.201 -22.588 1.00 98.31 93 SER A O 1
ATOM 731 N N . VAL A 1 94 ? 9.390 -1.802 -23.167 1.00 97.69 94 VAL A N 1
ATOM 732 C CA . VAL A 1 94 ? 10.033 -0.491 -23.014 1.00 97.69 94 VAL A CA 1
ATOM 733 C C . VAL A 1 94 ? 10.791 -0.128 -24.287 1.00 97.69 94 VAL A C 1
ATOM 735 O O . VAL A 1 94 ? 11.674 -0.854 -24.733 1.00 97.69 94 VAL A O 1
ATOM 738 N N . LEU A 1 95 ? 10.498 1.042 -24.847 1.00 96.19 95 LEU A N 1
ATOM 739 C CA . LEU A 1 95 ? 11.217 1.629 -25.974 1.00 96.19 95 LEU A CA 1
ATOM 740 C C . LEU A 1 95 ? 11.730 3.013 -25.575 1.00 96.19 95 LEU A C 1
ATOM 742 O O . LEU A 1 95 ? 10.988 3.997 -25.596 1.00 96.19 95 LEU A O 1
ATOM 746 N N . LEU A 1 96 ? 13.011 3.097 -25.212 1.00 91.75 96 LEU A N 1
ATOM 747 C CA . LEU A 1 96 ? 13.665 4.364 -24.882 1.00 91.75 96 LEU A CA 1
ATOM 748 C C . LEU A 1 96 ? 14.115 5.077 -26.164 1.00 91.75 96 LEU A C 1
ATOM 750 O O . LEU A 1 96 ? 14.818 4.496 -26.992 1.00 91.75 96 LEU A O 1
ATOM 754 N N . LYS A 1 97 ? 13.789 6.367 -26.309 1.00 89.12 97 LYS A N 1
ATOM 755 C CA . LYS A 1 97 ? 14.134 7.154 -27.510 1.00 89.12 97 LYS A CA 1
ATOM 756 C C . LYS A 1 97 ? 15.641 7.297 -27.723 1.00 89.12 97 LYS A C 1
ATOM 758 O O . LYS A 1 97 ? 16.082 7.342 -28.866 1.00 89.12 97 LYS A O 1
ATOM 763 N N . LYS A 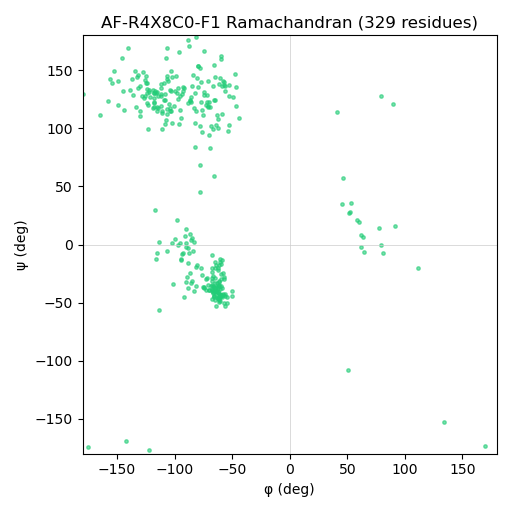1 98 ? 16.423 7.363 -26.638 1.00 83.69 98 LYS A N 1
ATOM 764 C CA . LYS A 1 98 ? 17.891 7.488 -26.698 1.00 83.69 98 LYS A CA 1
ATOM 765 C C . LYS A 1 98 ? 18.567 6.203 -27.202 1.00 83.69 98 LYS A C 1
ATOM 767 O O . LYS A 1 98 ? 19.513 6.289 -27.976 1.00 83.69 98 LYS A O 1
ATOM 772 N N . ASP A 1 99 ? 18.077 5.029 -26.793 1.00 79.25 99 ASP A N 1
ATOM 773 C CA . ASP A 1 99 ? 18.687 3.731 -27.140 1.00 79.25 99 ASP A CA 1
ATOM 774 C C . ASP A 1 99 ? 18.179 3.214 -28.498 1.00 79.25 99 ASP A C 1
ATOM 776 O O . ASP A 1 99 ? 18.912 2.599 -29.271 1.00 79.25 99 ASP A O 1
ATOM 780 N N . GLY A 1 100 ? 16.916 3.502 -28.839 1.00 83.75 100 GLY A N 1
ATOM 781 C CA . GLY A 1 100 ? 16.288 3.015 -30.070 1.00 83.75 100 GLY A CA 1
ATOM 782 C C . GLY A 1 100 ? 16.226 1.486 -30.160 1.00 83.75 100 GLY A C 1
ATOM 783 O O . GLY A 1 100 ? 16.094 0.960 -31.263 1.00 83.75 100 GLY A O 1
ATOM 784 N N . ARG A 1 101 ? 16.361 0.792 -29.023 1.00 91.44 101 ARG A N 1
ATOM 785 C CA . ARG A 1 101 ? 16.113 -0.641 -28.855 1.00 91.44 101 ARG A CA 1
ATOM 786 C C . ARG A 1 101 ? 14.818 -0.837 -28.085 1.00 91.44 101 ARG A C 1
ATOM 788 O O . ARG A 1 101 ? 14.513 -0.060 -27.177 1.00 91.44 101 ARG A O 1
ATOM 795 N N . GLN A 1 102 ? 14.094 -1.891 -28.431 1.00 96.19 102 GLN A N 1
ATOM 796 C CA . GLN A 1 102 ? 12.944 -2.340 -27.662 1.00 96.19 102 GLN A CA 1
ATOM 797 C C . GLN A 1 102 ? 13.399 -3.385 -26.648 1.00 96.19 102 GLN A C 1
ATOM 799 O O . GLN A 1 102 ? 14.149 -4.299 -26.983 1.00 96.19 102 GLN A O 1
ATOM 804 N N . HIS A 1 103 ? 12.936 -3.251 -25.417 1.00 97.31 103 HIS A N 1
ATOM 805 C CA . HIS A 1 103 ? 13.170 -4.191 -24.332 1.00 97.31 103 HIS A CA 1
ATOM 806 C C . HIS A 1 103 ? 11.826 -4.804 -23.960 1.00 97.31 103 HIS A C 1
ATOM 808 O O . HIS A 1 103 ? 10.868 -4.072 -23.738 1.00 97.31 103 HIS A O 1
ATOM 814 N N . LEU A 1 104 ? 11.749 -6.126 -23.922 1.00 98.31 104 LEU A N 1
ATOM 815 C CA . LEU A 1 104 ? 10.586 -6.875 -23.474 1.00 98.31 104 LEU A CA 1
ATOM 816 C C . LEU A 1 104 ? 10.984 -7.639 -22.217 1.00 98.31 104 LEU A C 1
ATOM 818 O O . LEU A 1 104 ? 11.859 -8.499 -22.280 1.00 98.31 104 LEU A O 1
ATOM 822 N N . VAL A 1 105 ? 10.379 -7.299 -21.089 1.00 98.31 105 VAL A N 1
ATOM 823 C CA . VAL A 1 105 ? 10.621 -7.945 -19.799 1.00 98.31 105 VAL A CA 1
ATOM 824 C C . VAL A 1 105 ? 9.459 -8.886 -19.508 1.00 98.31 105 VAL A C 1
ATOM 826 O O . VAL A 1 105 ? 8.306 -8.491 -19.674 1.00 98.31 105 VAL A O 1
ATOM 829 N N . SER A 1 106 ? 9.734 -10.122 -19.105 1.00 98.31 106 SER A N 1
ATOM 830 C CA . SER A 1 106 ? 8.701 -11.080 -18.705 1.00 98.31 106 SER A CA 1
ATOM 831 C C . SER A 1 106 ? 7.874 -10.570 -17.521 1.00 98.31 106 SER A C 1
ATOM 833 O O . SER A 1 106 ? 8.267 -9.650 -16.801 1.00 98.31 106 SER A O 1
ATOM 835 N N . SER A 1 107 ? 6.699 -11.167 -17.318 1.00 97.69 107 SER A N 1
ATOM 836 C CA . SER A 1 107 ? 5.757 -10.754 -16.274 1.00 97.69 107 SER A CA 1
ATOM 837 C C . SER A 1 107 ? 6.337 -10.834 -14.859 1.00 97.69 107 SER A C 1
ATOM 839 O O . SER A 1 107 ? 5.942 -10.039 -14.012 1.00 97.69 107 SER A O 1
ATOM 841 N N . ASP A 1 108 ? 7.268 -11.763 -14.627 1.00 96.56 108 ASP A N 1
ATOM 842 C CA . ASP A 1 108 ? 7.991 -12.002 -13.371 1.00 96.56 108 ASP A CA 1
ATOM 843 C C . ASP A 1 108 ? 9.284 -11.178 -13.221 1.00 96.56 108 ASP A C 1
ATOM 845 O O . ASP A 1 108 ? 9.939 -11.251 -12.184 1.00 96.56 108 ASP A O 1
ATOM 849 N N . GLY A 1 109 ? 9.661 -10.398 -14.239 1.00 96.25 109 GLY A N 1
ATOM 850 C CA . GLY A 1 109 ? 10.853 -9.553 -14.204 1.00 96.25 109 GLY A CA 1
ATOM 851 C C . GLY A 1 109 ? 12.184 -10.274 -14.454 1.00 96.25 109 GLY A C 1
ATOM 852 O O . GLY A 1 109 ? 13.218 -9.612 -14.464 1.00 96.25 109 GLY A O 1
ATOM 853 N N . GLU A 1 110 ? 12.202 -11.591 -14.674 1.00 95.56 110 GLU A N 1
ATOM 854 C CA . GLU A 1 110 ? 13.457 -12.363 -14.705 1.00 95.56 110 GLU A CA 1
ATOM 855 C C . GLU A 1 110 ? 14.094 -12.460 -16.101 1.00 95.56 110 GLU A C 1
ATOM 857 O O . GLU A 1 110 ? 15.320 -12.494 -16.221 1.00 95.56 110 GLU A O 1
ATOM 862 N N . LEU A 1 111 ? 13.288 -12.483 -17.169 1.00 97.31 111 LEU A N 1
ATOM 863 C CA . LEU A 1 111 ? 13.752 -12.625 -18.550 1.00 97.31 111 LEU A CA 1
ATOM 864 C C . LEU A 1 111 ? 13.593 -11.310 -19.316 1.00 97.31 111 LEU A C 1
ATOM 866 O O . LEU A 1 111 ? 12.493 -10.779 -19.462 1.00 97.31 111 LEU A O 1
ATOM 870 N N . ILE A 1 112 ? 14.690 -10.814 -19.884 1.00 97.38 112 ILE A N 1
ATOM 871 C CA . ILE A 1 112 ? 14.725 -9.572 -20.652 1.00 97.38 112 ILE A CA 1
ATOM 872 C C . ILE A 1 112 ? 15.155 -9.875 -22.082 1.00 97.38 112 ILE A C 1
ATOM 874 O O . ILE A 1 112 ? 16.283 -10.292 -22.332 1.00 97.38 112 ILE A O 1
ATOM 878 N N . THR A 1 113 ? 14.283 -9.602 -23.047 1.00 97.88 113 THR A N 1
ATOM 879 C CA . THR A 1 113 ? 14.586 -9.700 -24.476 1.00 97.88 113 THR A CA 1
ATOM 880 C C . THR A 1 113 ? 14.784 -8.314 -25.071 1.00 97.88 113 THR A C 1
ATOM 882 O O . THR A 1 113 ? 13.876 -7.490 -25.103 1.00 97.88 113 THR A O 1
ATOM 885 N N . THR A 1 114 ? 15.983 -8.054 -25.578 1.00 96.69 114 THR A N 1
ATOM 886 C CA . THR A 1 114 ? 16.315 -6.822 -26.297 1.00 96.69 114 THR A CA 1
ATOM 887 C C . THR A 1 114 ? 16.213 -7.053 -27.798 1.00 96.69 114 THR A C 1
ATOM 889 O O . THR A 1 114 ? 16.722 -8.051 -28.305 1.00 96.69 114 THR A O 1
ATOM 892 N N . THR A 1 115 ? 15.581 -6.123 -28.502 1.00 96.88 115 THR A N 1
ATOM 893 C CA . THR A 1 115 ? 15.468 -6.103 -29.962 1.00 96.88 115 THR A CA 1
ATOM 894 C C . THR A 1 115 ? 16.148 -4.844 -30.472 1.00 96.88 115 THR A C 1
ATOM 896 O O . THR A 1 115 ? 15.769 -3.729 -30.099 1.00 96.88 115 THR A O 1
ATOM 899 N N . ASP A 1 116 ? 17.193 -5.011 -31.280 1.00 91.81 116 ASP A N 1
ATOM 900 C CA . ASP A 1 116 ? 17.885 -3.880 -31.892 1.00 91.81 116 ASP A CA 1
ATOM 901 C C . ASP A 1 116 ? 17.162 -3.349 -33.144 1.00 91.81 116 ASP A C 1
ATOM 903 O O . ASP A 1 116 ? 16.128 -3.862 -33.568 1.00 91.81 116 ASP A O 1
ATOM 907 N N . ARG A 1 117 ? 17.713 -2.293 -33.755 1.00 87.38 117 ARG A N 1
ATOM 908 C CA . ARG A 1 117 ? 17.137 -1.663 -34.957 1.00 87.38 117 ARG A CA 1
ATOM 909 C C . ARG A 1 117 ? 17.130 -2.572 -36.186 1.00 87.38 117 ARG A C 1
ATOM 911 O O . ARG A 1 117 ? 16.380 -2.307 -37.118 1.00 87.38 117 ARG A O 1
ATOM 918 N N . ASN A 1 118 ? 17.964 -3.608 -36.192 1.00 90.81 118 ASN A N 1
ATOM 919 C CA . ASN A 1 118 ? 18.044 -4.584 -37.270 1.00 90.81 118 ASN A CA 1
ATOM 920 C C . ASN A 1 118 ? 17.087 -5.765 -37.031 1.00 90.81 118 ASN A C 1
ATOM 922 O O . ASN A 1 118 ? 17.065 -6.695 -37.832 1.00 90.81 118 ASN A O 1
ATOM 926 N N . GLY A 1 119 ? 16.319 -5.747 -35.934 1.00 90.62 119 GLY A N 1
ATOM 927 C CA . GLY A 1 119 ? 15.429 -6.835 -35.540 1.00 90.62 119 GLY A CA 1
ATOM 928 C C . GLY A 1 119 ? 16.155 -8.020 -34.902 1.00 90.62 119 GLY A C 1
ATOM 929 O O . GLY A 1 119 ? 15.571 -9.091 -34.778 1.00 90.62 119 GLY A O 1
ATOM 930 N N . VAL A 1 120 ? 17.423 -7.872 -34.501 1.00 92.69 120 VAL A N 1
ATOM 931 C CA . VAL A 1 120 ? 18.147 -8.950 -33.819 1.00 92.69 120 VAL A CA 1
ATOM 932 C C . VAL A 1 120 ? 17.691 -9.013 -32.367 1.00 92.69 120 VAL A C 1
ATOM 934 O O . VAL A 1 120 ? 17.830 -8.044 -31.615 1.00 92.69 120 VAL A O 1
ATOM 937 N N . HIS A 1 121 ? 17.189 -10.182 -31.975 1.00 94.75 121 HIS A N 1
ATOM 938 C CA . HIS A 1 121 ? 16.743 -10.467 -30.618 1.00 94.75 121 HIS A CA 1
ATOM 939 C C . HIS A 1 121 ? 17.870 -11.085 -29.784 1.00 94.75 121 HIS A C 1
ATOM 941 O O . HIS A 1 121 ? 18.575 -11.989 -30.238 1.00 94.75 121 HIS A O 1
ATOM 947 N N . LYS A 1 122 ? 18.034 -10.609 -28.549 1.00 95.81 122 LYS A N 1
ATOM 948 C CA . LYS A 1 122 ? 18.924 -11.200 -27.540 1.00 95.81 122 LYS A CA 1
ATOM 949 C C . LYS A 1 122 ? 18.218 -11.249 -26.199 1.00 95.81 122 LYS A C 1
ATOM 951 O O . LYS A 1 122 ? 17.724 -10.212 -25.758 1.00 95.81 122 LYS A O 1
ATOM 956 N N . SER A 1 123 ? 18.219 -12.413 -25.565 1.00 96.75 123 SER A N 1
ATOM 957 C CA . SER A 1 123 ? 17.601 -12.628 -24.259 1.00 96.75 123 SER A CA 1
ATOM 958 C C . SER A 1 123 ? 18.664 -12.745 -23.170 1.00 96.75 123 SER A C 1
ATOM 960 O O . SER A 1 123 ? 19.720 -13.336 -23.393 1.00 96.75 123 SER A O 1
ATOM 962 N N . PHE A 1 124 ? 18.371 -12.164 -22.015 1.00 94.19 124 PHE A N 1
ATOM 963 C CA . PHE A 1 124 ? 19.223 -12.115 -20.833 1.00 94.19 124 PHE A CA 1
ATOM 964 C C . PHE A 1 124 ? 18.379 -12.450 -19.608 1.00 94.19 124 PHE A C 1
ATOM 966 O O . PHE A 1 124 ? 17.187 -12.133 -19.580 1.00 94.19 124 PHE A O 1
ATOM 973 N N . THR A 1 125 ? 18.996 -13.051 -18.599 1.00 94.81 125 THR A N 1
ATOM 974 C CA . THR A 1 125 ? 18.451 -13.019 -17.240 1.00 94.81 125 THR A CA 1
ATOM 975 C C . THR A 1 125 ? 18.683 -11.626 -16.645 1.00 94.81 125 THR A C 1
ATOM 977 O O . THR A 1 125 ? 19.458 -10.833 -17.195 1.00 94.81 125 THR A O 1
ATOM 980 N N . LEU A 1 126 ? 18.032 -11.306 -15.527 1.00 89.00 126 LEU A N 1
ATOM 981 C CA . LEU A 1 126 ? 18.298 -10.054 -14.821 1.00 89.00 126 LEU A CA 1
ATOM 982 C C . LEU A 1 126 ? 19.760 -9.948 -14.345 1.00 89.00 126 LEU A C 1
ATOM 984 O O . LEU A 1 126 ? 20.351 -8.873 -14.433 1.00 89.00 126 LEU A O 1
ATOM 988 N N . GLU A 1 127 ? 20.345 -11.057 -13.890 1.00 87.19 127 GLU A N 1
ATOM 989 C CA . GLU A 1 127 ? 21.733 -11.127 -13.408 1.00 87.19 127 GLU A CA 1
ATOM 990 C C . GLU A 1 127 ? 22.749 -10.921 -14.543 1.00 87.19 127 GLU A C 1
ATOM 992 O O . GLU A 1 127 ? 23.765 -10.251 -14.362 1.00 87.19 127 GLU A O 1
ATOM 997 N N . ASP A 1 128 ? 22.438 -11.416 -15.745 1.00 87.94 128 ASP A N 1
ATOM 998 C CA . ASP A 1 128 ? 23.293 -11.300 -16.932 1.00 87.94 128 ASP A CA 1
ATOM 999 C C . ASP A 1 128 ? 22.995 -10.044 -17.775 1.00 87.94 128 ASP A C 1
ATOM 1001 O O . ASP A 1 128 ? 23.508 -9.891 -18.895 1.00 87.94 128 ASP A O 1
ATOM 1005 N N . LEU A 1 129 ? 22.129 -9.145 -17.290 1.00 84.69 129 LEU A N 1
ATOM 1006 C CA . LEU A 1 129 ? 21.657 -8.012 -18.075 1.00 84.69 129 LEU A CA 1
ATOM 1007 C C . LEU A 1 129 ? 22.790 -6.988 -18.293 1.00 84.69 129 LEU A C 1
ATOM 1009 O O . LEU A 1 129 ? 23.325 -6.431 -17.333 1.00 84.69 129 LEU A O 1
ATOM 1013 N N . PRO A 1 130 ? 23.138 -6.643 -19.549 1.00 84.06 130 PRO A N 1
ATOM 1014 C CA . PRO A 1 130 ? 24.194 -5.673 -19.810 1.00 84.06 130 PRO A CA 1
ATOM 1015 C C . PRO A 1 130 ? 23.875 -4.305 -19.201 1.00 84.06 130 PRO A C 1
ATOM 1017 O O . PRO A 1 130 ? 22.741 -3.834 -19.307 1.00 84.06 130 PRO A O 1
ATOM 1020 N N . ALA A 1 131 ? 24.892 -3.605 -18.686 1.00 79.44 131 ALA A N 1
ATOM 1021 C CA . ALA A 1 131 ? 24.731 -2.312 -18.009 1.00 79.44 131 ALA A CA 1
ATOM 1022 C C . ALA A 1 131 ? 23.898 -1.288 -18.809 1.00 79.44 131 ALA A C 1
ATOM 1024 O O . ALA A 1 131 ? 23.017 -0.624 -18.270 1.00 79.44 131 ALA A O 1
ATOM 1025 N N . ARG A 1 132 ? 24.090 -1.234 -20.133 1.00 79.69 132 ARG A N 1
ATOM 1026 C CA . ARG A 1 132 ? 23.321 -0.368 -21.050 1.00 79.69 132 ARG A CA 1
ATOM 1027 C C . ARG A 1 132 ? 21.804 -0.620 -21.053 1.00 79.69 132 ARG A C 1
ATOM 1029 O O . ARG A 1 132 ? 21.047 0.272 -21.417 1.00 79.69 132 ARG A O 1
ATOM 1036 N N . SER A 1 133 ? 21.368 -1.828 -20.695 1.00 85.81 133 SER A N 1
ATOM 1037 C CA . SER A 1 133 ? 19.960 -2.235 -20.655 1.00 85.81 133 SER A CA 1
ATOM 1038 C C . SER A 1 133 ? 19.343 -2.079 -19.259 1.00 85.81 133 SER A C 1
ATOM 1040 O O . SER A 1 133 ? 18.117 -2.083 -19.141 1.00 85.81 133 SER A O 1
ATOM 1042 N N . LEU A 1 134 ? 20.155 -1.867 -18.212 1.00 86.44 134 LEU A N 1
ATOM 1043 C CA . LEU A 1 134 ? 19.664 -1.659 -16.842 1.00 86.44 134 LEU A CA 1
ATOM 1044 C C . LEU A 1 134 ? 18.739 -0.447 -16.742 1.00 86.44 134 LEU A C 1
ATOM 1046 O O . LEU A 1 134 ? 17.752 -0.491 -16.012 1.00 86.44 134 LEU A O 1
ATOM 1050 N N . LEU A 1 135 ? 19.005 0.622 -17.500 1.00 86.75 135 LEU A N 1
ATOM 1051 C CA . LEU A 1 135 ? 18.148 1.808 -17.499 1.00 86.75 135 LEU A CA 1
ATOM 1052 C C . LEU A 1 135 ? 16.718 1.482 -17.959 1.00 86.75 135 LEU A C 1
ATOM 1054 O O . LEU A 1 135 ? 15.756 1.933 -17.339 1.00 86.75 135 LEU A O 1
ATOM 1058 N N . ALA A 1 136 ? 16.565 0.672 -19.012 1.00 91.38 136 ALA A N 1
ATOM 1059 C CA . ALA A 1 136 ? 15.253 0.251 -19.502 1.00 91.38 136 ALA A CA 1
ATOM 1060 C C . ALA A 1 136 ? 14.535 -0.651 -18.491 1.00 91.38 136 ALA A C 1
ATOM 1062 O O . ALA A 1 136 ? 13.339 -0.478 -18.259 1.00 91.38 136 ALA A O 1
ATOM 1063 N N . TYR A 1 137 ? 15.272 -1.549 -17.835 1.00 94.56 137 TYR A N 1
ATOM 1064 C CA . TYR A 1 137 ? 14.729 -2.408 -16.787 1.00 94.56 137 TYR A CA 1
ATOM 1065 C C . TYR A 1 137 ? 14.265 -1.613 -15.554 1.00 94.56 137 TYR A C 1
ATOM 1067 O O . TYR A 1 137 ? 13.132 -1.767 -15.103 1.00 94.56 137 TYR A O 1
ATOM 1075 N N . ARG A 1 138 ? 15.085 -0.681 -15.048 1.00 92.25 138 ARG A N 1
ATOM 1076 C CA . ARG A 1 138 ? 14.704 0.230 -13.951 1.00 92.25 138 ARG A CA 1
ATOM 1077 C C . ARG A 1 138 ? 13.475 1.062 -14.318 1.00 92.25 138 ARG A C 1
ATOM 1079 O O . ARG A 1 138 ? 12.615 1.307 -13.474 1.00 92.25 138 ARG A O 1
ATOM 1086 N N . TYR A 1 139 ? 13.377 1.486 -15.577 1.00 93.62 139 TYR A N 1
ATOM 1087 C CA . TYR A 1 139 ? 12.219 2.215 -16.081 1.00 93.62 139 TYR A CA 1
ATOM 1088 C C . TYR A 1 139 ? 10.948 1.347 -16.089 1.00 93.62 139 TYR A C 1
ATOM 1090 O O . TYR A 1 139 ? 9.906 1.805 -15.616 1.00 93.62 139 TYR A O 1
ATOM 1098 N N . ALA A 1 140 ? 11.042 0.088 -16.539 1.00 96.12 140 ALA A N 1
ATOM 1099 C CA . ALA A 1 140 ? 9.959 -0.897 -16.439 1.00 96.12 140 ALA A CA 1
ATOM 1100 C C . ALA A 1 140 ? 9.518 -1.104 -14.983 1.00 96.12 140 ALA A C 1
ATOM 1102 O O . ALA A 1 140 ? 8.339 -0.951 -14.675 1.00 96.12 140 ALA A O 1
ATOM 1103 N N . SER A 1 141 ? 10.471 -1.355 -14.082 1.00 95.31 141 SER A N 1
ATOM 1104 C CA . SER A 1 141 ? 10.226 -1.553 -12.650 1.00 95.31 141 SER A CA 1
ATOM 1105 C C . SER A 1 141 ? 9.447 -0.394 -12.029 1.00 95.31 141 SER A C 1
ATOM 1107 O O . SER A 1 141 ? 8.387 -0.593 -11.438 1.00 95.31 141 SER A O 1
ATOM 1109 N N . LYS A 1 142 ? 9.893 0.851 -12.252 1.00 91.81 142 LYS A N 1
ATOM 1110 C CA . LYS A 1 142 ? 9.190 2.052 -11.770 1.00 91.81 142 LYS A CA 1
ATOM 1111 C C . LYS A 1 142 ? 7.773 2.156 -12.333 1.00 91.81 142 LYS A C 1
ATOM 1113 O O . LYS A 1 142 ? 6.844 2.486 -11.596 1.00 91.81 142 LYS A O 1
ATOM 1118 N N . PHE A 1 143 ? 7.599 1.883 -13.625 1.00 95.75 143 PHE A N 1
ATOM 1119 C CA . PHE A 1 143 ? 6.286 1.917 -14.263 1.00 95.75 143 PHE A CA 1
ATOM 1120 C C . PHE A 1 143 ? 5.328 0.887 -13.654 1.00 95.75 143 PHE A C 1
ATOM 1122 O O . PHE A 1 143 ? 4.198 1.234 -13.309 1.00 95.75 143 PHE A O 1
ATOM 1129 N N . VAL A 1 144 ? 5.793 -0.348 -13.451 1.00 95.88 144 VAL A N 1
ATOM 1130 C CA . VAL A 1 144 ? 5.015 -1.416 -12.809 1.00 95.88 144 VAL A CA 1
ATOM 1131 C C . VAL A 1 144 ? 4.658 -1.040 -11.375 1.00 95.88 144 VAL A C 1
ATOM 1133 O O . VAL A 1 144 ? 3.490 -1.128 -11.005 1.00 95.88 144 VAL A O 1
ATOM 1136 N N . THR A 1 145 ? 5.606 -0.531 -10.587 1.00 91.88 145 THR A N 1
ATOM 1137 C CA . THR A 1 145 ? 5.337 -0.045 -9.224 1.00 91.88 145 THR A CA 1
ATOM 1138 C C . THR A 1 145 ? 4.246 1.027 -9.212 1.00 91.88 145 THR A C 1
ATOM 1140 O O . THR A 1 145 ? 3.308 0.953 -8.421 1.00 91.88 145 THR A O 1
ATOM 1143 N N . LEU A 1 146 ? 4.284 1.988 -10.139 1.00 91.75 146 LEU A N 1
ATOM 1144 C CA . LEU A 1 146 ? 3.240 3.012 -10.251 1.00 91.75 146 LEU A CA 1
ATOM 1145 C C . LEU A 1 146 ? 1.879 2.448 -10.663 1.00 91.75 146 LEU A C 1
ATOM 1147 O O . LEU A 1 146 ? 0.852 2.943 -10.192 1.00 91.75 146 LEU A O 1
ATOM 1151 N N . ALA A 1 147 ? 1.857 1.438 -11.533 1.00 93.75 147 ALA A N 1
ATOM 1152 C CA . ALA A 1 147 ? 0.632 0.741 -11.902 1.00 93.75 147 ALA A CA 1
ATOM 1153 C C . ALA A 1 147 ? 0.047 -0.018 -10.698 1.00 93.75 147 ALA A C 1
ATOM 1155 O O . ALA A 1 147 ? -1.149 0.108 -10.423 1.00 93.75 147 ALA A O 1
ATOM 1156 N N . ARG A 1 148 ? 0.879 -0.721 -9.916 1.00 93.19 148 ARG A N 1
ATOM 1157 C CA . ARG A 1 148 ? 0.466 -1.410 -8.678 1.00 93.19 148 ARG A CA 1
ATOM 1158 C C . ARG A 1 148 ? -0.102 -0.441 -7.644 1.00 93.19 148 ARG A C 1
ATOM 1160 O O . ARG A 1 148 ? -1.183 -0.692 -7.121 1.00 93.19 148 ARG A O 1
ATOM 1167 N N . ASN A 1 149 ? 0.553 0.703 -7.439 1.00 89.06 149 ASN A N 1
ATOM 1168 C CA . ASN A 1 149 ? 0.117 1.743 -6.498 1.00 89.06 149 ASN A CA 1
ATOM 1169 C C . ASN A 1 149 ? -1.266 2.337 -6.819 1.00 89.06 149 ASN A C 1
ATOM 1171 O O . ASN A 1 149 ? -1.848 3.019 -5.982 1.00 89.06 149 ASN A O 1
ATOM 1175 N N . LYS A 1 150 ? -1.789 2.118 -8.031 1.00 90.00 150 LYS A N 1
ATOM 1176 C CA . LYS A 1 150 ? -3.096 2.629 -8.481 1.00 90.00 150 LYS A CA 1
ATOM 1177 C C . LYS A 1 150 ? -4.106 1.540 -8.789 1.00 90.00 150 LYS A C 1
ATOM 1179 O O . LYS A 1 150 ? -5.288 1.832 -8.966 1.00 90.00 150 LYS A O 1
ATOM 1184 N N . THR A 1 151 ? -3.659 0.294 -8.866 1.00 92.88 151 THR A N 1
ATOM 1185 C CA . THR A 1 151 ? -4.539 -0.834 -9.140 1.00 92.88 151 THR A CA 1
ATOM 1186 C C . THR A 1 151 ? -5.193 -1.245 -7.837 1.00 92.88 151 THR A C 1
ATOM 1188 O O . THR A 1 151 ? -4.553 -1.817 -6.956 1.00 92.88 151 THR A O 1
ATOM 1191 N N . VAL A 1 152 ? -6.468 -0.894 -7.699 1.00 95.06 152 VAL A N 1
ATOM 1192 C CA . VAL A 1 152 ? -7.277 -1.271 -6.542 1.00 95.06 152 VAL A CA 1
ATOM 1193 C C . VAL A 1 152 ? -7.443 -2.785 -6.537 1.00 95.06 152 VAL A C 1
ATOM 1195 O O . VAL A 1 152 ? -7.926 -3.365 -7.507 1.00 95.06 152 VAL A O 1
ATOM 1198 N N . ARG A 1 153 ? -7.058 -3.398 -5.423 1.00 94.06 153 ARG A N 1
ATOM 1199 C CA . ARG A 1 153 ? -7.214 -4.821 -5.141 1.00 94.06 153 ARG A CA 1
ATOM 1200 C C . ARG A 1 153 ? -8.527 -5.092 -4.408 1.00 94.06 153 ARG A C 1
ATOM 1202 O O . ARG A 1 153 ? -9.281 -5.966 -4.814 1.00 94.06 153 ARG A O 1
ATOM 1209 N N . ILE A 1 154 ? -8.844 -4.283 -3.391 1.00 96.12 154 ILE A N 1
ATOM 1210 C CA . ILE A 1 154 ? -10.140 -4.295 -2.695 1.00 96.12 154 ILE A CA 1
ATOM 1211 C C . ILE A 1 154 ? -10.704 -2.879 -2.613 1.00 96.12 154 ILE A C 1
ATOM 1213 O O . ILE A 1 154 ? -10.001 -1.929 -2.263 1.00 96.12 154 ILE A O 1
ATOM 1217 N N . ALA A 1 155 ? -12.002 -2.756 -2.886 1.00 96.69 155 ALA A N 1
ATOM 1218 C CA . ALA A 1 155 ? -12.785 -1.551 -2.662 1.00 96.69 155 ALA A CA 1
ATOM 1219 C C . ALA A 1 155 ? -13.904 -1.835 -1.653 1.00 96.69 155 ALA A C 1
ATOM 1221 O O . ALA A 1 155 ? -14.754 -2.685 -1.905 1.00 96.69 155 ALA A O 1
ATOM 1222 N N . LEU A 1 156 ? -13.921 -1.099 -0.539 1.00 95.00 156 LEU A N 1
ATOM 1223 C CA . LEU A 1 156 ? -15.027 -1.110 0.420 1.00 95.00 156 LEU A CA 1
ATOM 1224 C C . LEU A 1 156 ? -15.682 0.267 0.420 1.00 95.00 156 LEU A C 1
ATOM 1226 O O . LEU A 1 156 ? -15.041 1.257 0.772 1.00 95.00 156 LEU A O 1
ATOM 1230 N N . ASP A 1 157 ? -16.950 0.329 0.030 1.00 95.06 157 ASP A N 1
ATOM 1231 C CA . ASP A 1 157 ? -17.729 1.563 0.032 1.00 95.06 157 ASP A CA 1
ATOM 1232 C C . ASP A 1 157 ? -18.834 1.488 1.083 1.00 95.06 157 ASP A C 1
ATOM 1234 O O . ASP A 1 157 ? -19.538 0.488 1.209 1.00 95.06 157 ASP A O 1
ATOM 1238 N N . SER A 1 158 ? -18.970 2.565 1.848 1.00 93.62 158 SER A N 1
ATOM 1239 C CA . SER A 1 158 ? -20.033 2.770 2.827 1.00 93.62 158 SER A CA 1
ATOM 1240 C C . SER A 1 158 ? -20.496 4.224 2.785 1.00 93.62 158 SER A C 1
ATOM 1242 O O . SER A 1 158 ? -19.813 5.089 2.233 1.00 93.62 158 SER A O 1
ATOM 1244 N N . ASP A 1 159 ? -21.606 4.520 3.455 1.00 94.38 159 ASP A N 1
ATOM 1245 C CA . ASP A 1 159 ? -22.121 5.890 3.575 1.00 94.38 159 ASP A CA 1
ATOM 1246 C C . ASP A 1 159 ? -21.173 6.826 4.348 1.00 94.38 159 ASP A C 1
ATOM 1248 O O . ASP A 1 159 ? -21.293 8.050 4.277 1.00 94.38 159 ASP A O 1
ATOM 1252 N N . MET A 1 160 ? -20.227 6.266 5.109 1.00 92.69 160 MET A N 1
ATOM 1253 C CA . MET A 1 160 ? -19.290 7.027 5.939 1.00 92.69 160 MET A CA 1
ATOM 1254 C C . MET A 1 160 ? -17.909 7.166 5.301 1.00 92.69 160 MET A C 1
ATOM 1256 O O . MET A 1 160 ? -17.253 8.194 5.483 1.00 92.69 160 MET A O 1
ATOM 1260 N N . ALA A 1 161 ? -17.461 6.150 4.566 1.00 95.81 161 ALA A N 1
ATOM 1261 C CA . ALA A 1 161 ? -16.097 6.066 4.069 1.00 95.81 161 ALA A CA 1
ATOM 1262 C C . ALA A 1 161 ? -15.988 5.252 2.777 1.00 95.81 161 ALA A C 1
ATOM 1264 O O . ALA A 1 161 ? -16.716 4.275 2.579 1.00 95.81 161 ALA A O 1
ATOM 1265 N N . LYS A 1 162 ? -15.007 5.619 1.949 1.00 96.81 162 LYS A N 1
ATOM 1266 C CA . LYS A 1 162 ? -14.523 4.818 0.820 1.00 96.81 162 LYS A CA 1
ATOM 1267 C C . LYS A 1 162 ? -13.113 4.341 1.123 1.00 96.81 162 LYS A C 1
ATOM 1269 O O . LYS A 1 162 ? -12.218 5.166 1.290 1.00 96.81 162 LYS A O 1
ATOM 1274 N N . CYS A 1 163 ? -12.921 3.031 1.179 1.00 97.31 163 CYS A N 1
ATOM 1275 C CA . CYS A 1 163 ? -11.635 2.407 1.465 1.00 97.31 163 CYS A CA 1
ATOM 1276 C C . CYS A 1 163 ? -11.109 1.692 0.222 1.00 97.31 163 CYS A C 1
ATOM 1278 O O . CYS A 1 163 ? -11.867 1.027 -0.491 1.00 97.31 163 CYS A O 1
ATOM 1280 N N . ARG A 1 164 ? -9.815 1.817 -0.050 1.00 97.56 164 ARG A N 1
ATOM 1281 C CA . ARG A 1 164 ? -9.139 1.198 -1.188 1.00 97.56 164 ARG A CA 1
ATOM 1282 C C . ARG A 1 164 ? -7.848 0.560 -0.697 1.00 97.56 164 ARG A C 1
ATOM 1284 O O . ARG A 1 164 ? -6.978 1.260 -0.193 1.00 97.56 164 ARG A O 1
ATOM 1291 N N . LEU A 1 165 ? -7.731 -0.755 -0.847 1.00 97.00 165 LEU A N 1
ATOM 1292 C CA . LEU A 1 165 ? -6.462 -1.471 -0.732 1.00 97.00 165 LEU A CA 1
ATOM 1293 C C . LEU A 1 165 ? -5.916 -1.669 -2.142 1.00 97.00 165 LEU A C 1
ATOM 1295 O O . LEU A 1 165 ? -6.628 -2.201 -2.995 1.00 97.00 165 LEU A O 1
ATOM 1299 N N . TYR A 1 166 ? -4.689 -1.234 -2.396 1.00 95.88 166 TYR A N 1
ATOM 1300 C CA . TYR A 1 166 ? -4.042 -1.333 -3.703 1.00 95.88 166 TYR A CA 1
ATOM 1301 C C . TYR A 1 166 ? -3.148 -2.576 -3.802 1.00 95.88 166 TYR A C 1
ATOM 1303 O O . TYR A 1 166 ? -2.792 -3.188 -2.798 1.00 95.88 166 TYR A O 1
ATOM 1311 N N . GLN A 1 167 ? -2.747 -2.936 -5.024 1.00 91.81 167 GLN A N 1
ATOM 1312 C CA . GLN A 1 167 ? -1.798 -4.027 -5.291 1.00 91.81 167 GLN A CA 1
ATOM 1313 C C . GLN A 1 167 ? -0.410 -3.793 -4.664 1.00 91.81 167 GLN A C 1
ATOM 1315 O O . GLN A 1 167 ? 0.381 -4.722 -4.525 1.00 91.81 167 GLN A O 1
ATOM 1320 N N . SER A 1 168 ? -0.089 -2.559 -4.282 1.00 89.31 168 SER A N 1
ATOM 1321 C CA . SER A 1 168 ? 1.131 -2.202 -3.549 1.00 89.31 168 SER A CA 1
ATOM 1322 C C . SER A 1 168 ? 1.033 -2.370 -2.029 1.00 89.31 168 SER A C 1
ATOM 1324 O O . SER A 1 168 ? 1.920 -1.900 -1.322 1.00 89.31 168 SER A O 1
ATOM 1326 N N . ASP A 1 169 ? -0.072 -2.924 -1.523 1.00 91.75 169 ASP A N 1
ATOM 1327 C CA . ASP A 1 169 ? -0.475 -2.921 -0.108 1.00 91.75 169 ASP A CA 1
ATOM 1328 C C . ASP A 1 169 ? -0.723 -1.532 0.500 1.00 91.75 169 ASP A C 1
ATOM 1330 O O . ASP A 1 169 ? -1.172 -1.427 1.644 1.00 91.75 169 ASP A O 1
ATOM 1334 N N . THR A 1 170 ? -0.517 -0.452 -0.261 1.00 94.44 170 THR A N 1
ATOM 1335 C CA . THR A 1 170 ? -0.958 0.885 0.136 1.00 94.44 170 THR A CA 1
ATOM 1336 C C . THR A 1 170 ? -2.460 0.856 0.388 1.00 94.44 170 THR A C 1
ATOM 1338 O O . THR A 1 170 ? -3.231 0.277 -0.382 1.00 94.44 170 THR A O 1
ATOM 1341 N N . PHE A 1 171 ? -2.880 1.503 1.465 1.00 96.88 171 PHE A N 1
ATOM 1342 C CA . PHE A 1 171 ? -4.272 1.584 1.857 1.00 96.88 171 PHE A CA 1
ATOM 1343 C C . PHE A 1 171 ? -4.713 3.034 1.945 1.00 96.88 171 PHE A C 1
ATOM 1345 O O . PHE A 1 171 ? -4.036 3.866 2.543 1.00 96.88 171 PHE A O 1
ATOM 1352 N N . GLU A 1 172 ? -5.858 3.345 1.355 1.00 97.25 172 GLU A N 1
ATOM 1353 C CA . GLU A 1 172 ? -6.440 4.676 1.402 1.00 97.25 172 GLU A CA 1
ATOM 1354 C C . GLU A 1 172 ? -7.863 4.634 1.930 1.00 97.25 172 GLU A C 1
ATOM 1356 O O . GLU A 1 172 ? -8.662 3.779 1.554 1.00 97.25 172 GLU A O 1
ATOM 1361 N N . VAL A 1 173 ? -8.190 5.612 2.764 1.00 97.00 173 VAL A N 1
ATOM 1362 C CA . VAL A 1 173 ? -9.531 5.831 3.291 1.00 97.00 173 VAL A CA 1
ATOM 1363 C C . VAL A 1 173 ? -9.909 7.277 3.057 1.00 97.00 173 VAL A C 1
ATOM 1365 O O . VAL A 1 173 ? -9.192 8.185 3.466 1.00 97.00 173 VAL A O 1
ATOM 1368 N N . VAL A 1 174 ? -11.064 7.494 2.441 1.00 96.50 174 VAL A N 1
ATOM 1369 C CA . VAL A 1 174 ? -11.682 8.813 2.320 1.00 96.50 174 VAL A CA 1
ATOM 1370 C C . VAL A 1 174 ? -12.932 8.834 3.184 1.00 96.50 174 VAL A C 1
ATOM 1372 O O . VAL A 1 174 ? -13.902 8.135 2.887 1.00 96.50 174 VAL A O 1
ATOM 1375 N N . LEU A 1 175 ? -12.915 9.639 4.243 1.00 94.31 175 LEU A N 1
ATOM 1376 C CA . LEU A 1 175 ? -14.072 9.880 5.095 1.00 94.31 175 LEU A CA 1
ATOM 1377 C C . LEU A 1 175 ? -14.985 10.927 4.454 1.00 94.31 175 LEU A C 1
ATOM 1379 O O . LEU A 1 175 ? -14.613 12.092 4.315 1.00 94.31 175 LEU A O 1
ATOM 1383 N N . LEU A 1 176 ? -16.195 10.521 4.073 1.00 93.25 176 LEU A N 1
ATOM 1384 C C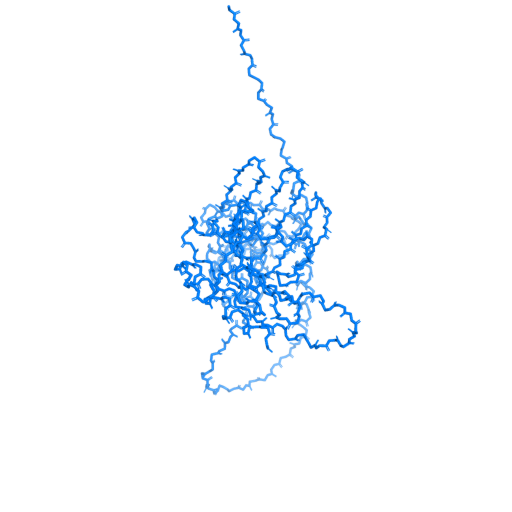A . LEU A 1 176 ? -17.071 11.319 3.209 1.00 93.25 176 LEU A CA 1
ATOM 1385 C C . LEU A 1 176 ? -17.651 12.554 3.907 1.00 93.25 176 LEU A C 1
ATOM 1387 O O . LEU A 1 176 ? -17.808 13.597 3.276 1.00 93.25 176 LEU A O 1
ATOM 1391 N N . LYS A 1 177 ? -17.951 12.466 5.208 1.00 91.19 177 LYS A N 1
ATOM 1392 C CA . LYS A 1 177 ? -18.515 13.597 5.966 1.00 91.19 177 LYS A CA 1
ATOM 1393 C C . LYS A 1 177 ? -17.472 14.668 6.274 1.00 91.19 177 LYS A C 1
ATOM 1395 O O . LYS A 1 177 ? -17.798 15.847 6.278 1.00 91.19 177 LYS A O 1
ATOM 1400 N N . GLN A 1 178 ? -16.240 14.248 6.545 1.00 90.56 178 GLN A N 1
ATOM 1401 C CA . GLN A 1 178 ? -15.136 15.130 6.914 1.00 90.56 178 GLN A CA 1
ATOM 1402 C C . GLN A 1 178 ? -14.289 15.564 5.712 1.00 90.56 178 GLN A C 1
ATOM 1404 O O . GLN A 1 178 ? -13.390 16.364 5.908 1.00 90.56 178 GLN A O 1
ATOM 1409 N N . GLN A 1 179 ? -14.521 14.997 4.518 1.00 91.94 179 GLN A N 1
ATOM 1410 C CA . GLN A 1 179 ? -13.680 15.175 3.318 1.00 91.94 179 GLN A CA 1
ATOM 1411 C C . GLN A 1 179 ? -12.184 14.909 3.565 1.00 91.94 179 GLN A C 1
ATOM 1413 O O . GLN A 1 179 ? -11.301 15.395 2.860 1.00 91.94 179 GLN A O 1
ATOM 1418 N N . ARG A 1 180 ? -11.897 14.058 4.553 1.00 94.88 180 ARG A N 1
ATOM 1419 C CA . ARG A 1 180 ? -10.541 13.756 4.995 1.00 94.88 180 ARG A CA 1
ATOM 1420 C C . ARG A 1 180 ? -10.055 12.465 4.365 1.00 94.88 180 ARG A C 1
ATOM 1422 O O . ARG A 1 180 ? -10.730 11.437 4.448 1.00 94.88 180 ARG A O 1
ATOM 1429 N N . LYS A 1 181 ? -8.858 12.508 3.794 1.00 96.12 181 LYS A N 1
ATOM 1430 C CA . LYS A 1 181 ? -8.156 11.357 3.241 1.00 96.12 181 LYS A CA 1
ATOM 1431 C C . LYS A 1 181 ? -7.047 10.910 4.187 1.00 96.12 181 LYS A C 1
ATOM 1433 O O . LYS A 1 181 ? -6.250 11.719 4.654 1.00 96.12 181 LYS A O 1
ATOM 1438 N N . LEU A 1 182 ? -6.974 9.611 4.434 1.00 97.12 182 LEU A N 1
ATOM 1439 C CA . LEU A 1 182 ? -5.842 8.954 5.067 1.00 97.12 182 LEU A CA 1
ATOM 1440 C C . LEU A 1 182 ? -5.221 7.989 4.061 1.00 97.12 182 LEU A C 1
ATOM 1442 O O . LEU A 1 182 ? -5.931 7.186 3.464 1.00 97.12 182 LEU A O 1
ATOM 1446 N N . SER A 1 183 ? -3.905 8.062 3.897 1.00 96.88 183 SER A N 1
ATOM 1447 C CA . SER A 1 183 ? -3.103 7.085 3.161 1.00 96.88 183 SER A CA 1
ATOM 1448 C C . SER A 1 183 ? -2.144 6.405 4.137 1.00 96.88 183 SER A C 1
ATOM 1450 O O . SER A 1 183 ? -1.472 7.085 4.913 1.00 96.88 183 SER A O 1
ATOM 1452 N N . PHE A 1 184 ? -2.092 5.080 4.105 1.00 95.50 184 PHE A N 1
ATOM 1453 C CA . PHE A 1 184 ? -1.211 4.236 4.903 1.00 95.50 184 PHE A CA 1
ATOM 1454 C C . PHE A 1 184 ? -0.346 3.390 3.969 1.00 95.50 184 PHE A C 1
ATOM 1456 O O . PHE A 1 184 ? -0.860 2.707 3.084 1.00 95.50 184 PHE A O 1
ATOM 1463 N N . GLU A 1 185 ? 0.967 3.443 4.165 1.00 94.50 185 GLU A N 1
ATOM 1464 C CA . GLU A 1 185 ? 1.949 2.622 3.459 1.00 94.50 185 GLU A CA 1
ATOM 1465 C C . GLU A 1 185 ? 2.556 1.622 4.455 1.00 94.50 185 GLU A C 1
ATOM 1467 O O . GLU A 1 185 ? 3.450 2.009 5.216 1.00 94.50 185 GLU A O 1
ATOM 1472 N N . PRO A 1 186 ? 2.096 0.353 4.477 1.00 89.19 186 PRO A N 1
ATOM 1473 C CA . PRO A 1 186 ? 2.505 -0.619 5.494 1.00 89.19 186 PRO A CA 1
ATOM 1474 C C . PRO A 1 186 ? 4.014 -0.865 5.525 1.00 89.19 186 PRO A C 1
ATOM 1476 O O . PRO A 1 186 ? 4.621 -0.803 6.590 1.00 89.19 186 PRO A O 1
ATOM 1479 N N . ASN A 1 187 ? 4.630 -1.040 4.352 1.00 86.25 187 ASN A N 1
ATOM 1480 C CA . ASN A 1 187 ? 6.063 -1.333 4.226 1.00 86.25 187 ASN A CA 1
ATOM 1481 C C . ASN A 1 187 ? 6.941 -0.200 4.769 1.00 86.25 187 ASN A C 1
ATOM 1483 O O . ASN A 1 187 ? 7.968 -0.446 5.391 1.00 86.25 187 ASN A O 1
ATOM 1487 N N . ALA A 1 188 ? 6.523 1.049 4.560 1.00 88.81 188 ALA A N 1
ATOM 1488 C CA . ALA A 1 188 ? 7.233 2.215 5.074 1.00 88.81 188 ALA A CA 1
ATOM 1489 C C . ALA A 1 188 ? 6.794 2.589 6.503 1.00 88.81 188 ALA A C 1
ATOM 1491 O O . ALA A 1 188 ? 7.360 3.504 7.099 1.00 88.81 188 ALA A O 1
ATOM 1492 N N . ARG A 1 189 ? 5.747 1.936 7.033 1.00 91.06 189 ARG A N 1
ATOM 1493 C CA . ARG A 1 189 ? 5.009 2.335 8.242 1.00 91.06 189 ARG A CA 1
ATOM 1494 C C . ARG A 1 189 ? 4.681 3.829 8.252 1.00 91.06 189 ARG A C 1
ATOM 1496 O O . ARG A 1 189 ? 4.710 4.459 9.308 1.00 91.06 189 ARG A O 1
ATOM 1503 N N . THR A 1 190 ? 4.400 4.424 7.092 1.00 95.31 190 THR A N 1
ATOM 1504 C CA . THR A 1 190 ? 4.083 5.854 7.011 1.00 95.31 190 THR A CA 1
ATOM 1505 C C . THR A 1 190 ? 2.594 6.073 6.862 1.00 95.31 190 THR A C 1
ATOM 1507 O O . THR A 1 190 ? 1.879 5.306 6.217 1.00 95.31 190 THR A O 1
ATOM 1510 N N . ILE A 1 191 ? 2.124 7.146 7.483 1.00 96.56 191 ILE A N 1
ATOM 1511 C CA . ILE A 1 191 ? 0.754 7.610 7.364 1.00 96.56 191 ILE A CA 1
ATOM 1512 C C . ILE A 1 191 ? 0.784 9.057 6.895 1.00 96.56 191 ILE A C 1
ATOM 1514 O O . ILE A 1 191 ? 1.582 9.877 7.356 1.00 96.56 191 ILE A O 1
ATOM 1518 N N . LYS A 1 192 ? -0.131 9.371 5.986 1.00 97.25 192 LYS A N 1
ATOM 1519 C CA . LYS A 1 192 ? -0.420 10.719 5.519 1.00 97.25 192 LYS A CA 1
ATOM 1520 C C . LYS A 1 192 ? -1.899 11.001 5.731 1.00 97.25 192 LYS A C 1
ATOM 1522 O O . LYS A 1 192 ? -2.744 10.216 5.315 1.00 97.25 192 LYS A O 1
ATOM 1527 N N . ILE A 1 193 ? -2.205 12.132 6.348 1.00 97.38 193 ILE A N 1
ATOM 1528 C CA . ILE A 1 193 ? -3.562 12.627 6.556 1.00 97.38 193 ILE A CA 1
ATOM 1529 C C . ILE A 1 193 ? -3.677 13.950 5.817 1.00 97.38 193 ILE A C 1
ATOM 1531 O O . ILE A 1 193 ? -2.861 14.852 6.015 1.00 97.38 193 ILE A O 1
ATOM 1535 N N . ALA A 1 194 ? -4.679 14.050 4.957 1.00 96.62 194 ALA A N 1
ATOM 1536 C CA . ALA A 1 194 ? -4.949 15.228 4.158 1.00 96.62 194 ALA A CA 1
ATOM 1537 C C . ALA A 1 194 ? -6.424 15.620 4.243 1.00 96.62 194 ALA A C 1
ATOM 1539 O O . ALA A 1 194 ? -7.297 14.757 4.354 1.00 96.62 194 ALA A O 1
ATOM 1540 N N . ASP A 1 195 ? -6.688 16.917 4.192 1.00 94.94 195 ASP A N 1
ATOM 1541 C CA . ASP A 1 195 ? -8.015 17.474 3.955 1.00 94.94 195 ASP A CA 1
ATOM 1542 C C . ASP A 1 195 ? -8.027 18.020 2.534 1.00 94.94 195 ASP A C 1
ATOM 1544 O O . ASP A 1 195 ? -7.216 18.888 2.206 1.00 94.94 195 ASP A O 1
ATOM 1548 N N . HIS A 1 196 ? -8.866 17.453 1.667 1.00 87.62 196 HIS A N 1
ATOM 1549 C CA . HIS A 1 196 ? -8.751 17.666 0.225 1.00 87.62 196 HIS A CA 1
ATOM 1550 C C . HIS A 1 196 ? -7.306 17.412 -0.271 1.00 87.62 196 HIS A C 1
ATOM 1552 O O . HIS A 1 196 ? -6.854 16.264 -0.275 1.00 87.62 196 HIS A O 1
ATOM 1558 N N . ASP A 1 197 ? -6.574 18.468 -0.637 1.00 84.50 197 ASP A N 1
ATOM 1559 C CA . ASP A 1 197 ? -5.186 18.411 -1.116 1.00 84.50 197 ASP A CA 1
ATOM 1560 C C . ASP A 1 197 ? -4.159 18.921 -0.087 1.00 84.50 197 ASP A C 1
ATOM 1562 O O . ASP A 1 197 ? -2.947 18.805 -0.299 1.00 84.50 197 ASP A O 1
ATOM 1566 N N . GLU A 1 198 ? -4.613 19.459 1.047 1.00 95.19 198 GLU A N 1
ATOM 1567 C CA . GLU A 1 198 ? -3.737 19.984 2.089 1.00 95.19 198 GLU A CA 1
ATOM 1568 C C . GLU A 1 198 ? -3.300 18.867 3.038 1.00 95.19 198 GLU A C 1
ATOM 1570 O O . GLU A 1 198 ? -4.112 18.181 3.661 1.00 95.19 198 GLU A O 1
ATOM 1575 N N . VAL A 1 199 ? -1.987 18.677 3.166 1.00 96.38 199 VAL A N 1
ATOM 1576 C CA . VAL A 1 199 ? -1.418 17.679 4.074 1.00 96.38 199 VAL A CA 1
ATOM 1577 C C . VAL A 1 199 ? -1.456 18.219 5.498 1.00 96.38 199 VAL A C 1
ATOM 1579 O O . VAL A 1 199 ? -0.598 19.005 5.885 1.00 96.38 199 VAL A O 1
ATOM 1582 N N . LEU A 1 200 ? -2.422 17.753 6.289 1.00 95.88 200 LEU A N 1
ATOM 1583 C CA . LEU A 1 200 ? -2.542 18.118 7.702 1.00 95.88 200 LEU A CA 1
ATOM 1584 C C . LEU A 1 200 ? -1.425 17.494 8.538 1.00 95.88 200 LEU A C 1
ATOM 1586 O O . LEU A 1 200 ? -0.914 18.104 9.474 1.00 95.88 200 LEU A O 1
ATOM 1590 N N . TRP A 1 201 ? -1.078 16.243 8.227 1.00 96.94 201 TRP A N 1
ATOM 1591 C CA . TRP A 1 201 ? -0.079 15.500 8.978 1.00 96.94 201 TRP A CA 1
ATOM 1592 C C . TRP A 1 201 ? 0.551 14.392 8.132 1.00 96.94 201 TRP A C 1
ATOM 1594 O O . TRP A 1 201 ? -0.119 13.727 7.338 1.00 96.94 201 TRP A O 1
ATOM 1604 N N . LYS A 1 202 ? 1.853 14.172 8.317 1.00 96.62 202 LYS A N 1
ATOM 1605 C CA . LYS A 1 202 ? 2.600 13.057 7.731 1.00 96.62 202 LYS A CA 1
ATOM 1606 C C . LYS A 1 202 ? 3.664 12.603 8.721 1.00 96.62 202 LYS A C 1
ATOM 1608 O O . LYS A 1 202 ? 4.413 13.432 9.231 1.00 96.62 202 LYS A O 1
ATOM 1613 N N . GLY A 1 203 ? 3.764 11.302 8.951 1.00 95.38 203 GLY A N 1
ATOM 1614 C CA . GLY A 1 203 ? 4.755 10.744 9.863 1.00 95.38 203 GLY A CA 1
ATOM 1615 C C . GLY A 1 203 ? 4.750 9.224 9.874 1.00 95.38 203 GLY A C 1
ATOM 1616 O O . GLY A 1 203 ? 4.063 8.583 9.076 1.00 95.38 203 GLY A O 1
ATOM 1617 N N . THR A 1 204 ? 5.540 8.650 10.775 1.00 94.62 204 THR A N 1
ATOM 1618 C CA . THR A 1 204 ? 5.556 7.206 11.011 1.00 94.62 204 THR A CA 1
ATOM 1619 C C . THR A 1 204 ? 4.379 6.794 11.887 1.00 94.62 204 THR A C 1
ATOM 1621 O O . THR A 1 204 ? 3.875 7.582 12.692 1.00 94.62 204 THR A O 1
ATOM 1624 N N . LEU A 1 205 ? 3.953 5.540 11.746 1.00 90.44 205 LEU A N 1
ATOM 1625 C CA . LEU A 1 205 ? 2.880 4.945 12.533 1.00 90.44 205 LEU A CA 1
ATOM 1626 C C . LEU A 1 205 ? 3.164 5.015 14.034 1.00 90.44 205 LEU A C 1
ATOM 1628 O O . LEU A 1 205 ? 2.228 5.148 14.800 1.00 90.44 205 LEU A O 1
ATOM 1632 N N . ASP A 1 206 ? 4.425 4.996 14.457 1.00 87.56 206 ASP A N 1
ATOM 1633 C CA . ASP A 1 206 ? 4.790 5.027 15.877 1.00 87.56 206 ASP A CA 1
ATOM 1634 C C . ASP A 1 206 ? 4.666 6.433 16.498 1.00 87.56 206 ASP A C 1
ATOM 1636 O O . ASP A 1 206 ? 4.500 6.562 17.708 1.00 87.56 206 ASP A O 1
ATOM 1640 N N . ASN A 1 207 ? 4.661 7.487 15.673 1.00 89.94 207 ASN A N 1
ATOM 1641 C CA . ASN A 1 207 ? 4.697 8.890 16.105 1.00 89.94 207 ASN A CA 1
ATOM 1642 C C . ASN A 1 207 ? 3.433 9.676 15.712 1.00 89.94 207 ASN A C 1
ATOM 1644 O O . ASN A 1 207 ? 3.483 10.885 15.474 1.00 89.94 207 ASN A O 1
ATOM 1648 N N . VAL A 1 208 ? 2.281 9.005 15.624 1.00 89.75 208 VAL A N 1
ATOM 1649 C CA . VAL A 1 208 ? 1.007 9.651 15.271 1.00 89.75 208 VAL A CA 1
ATOM 1650 C C . VAL A 1 208 ? 0.578 10.644 16.353 1.00 89.75 208 VAL A C 1
ATOM 1652 O O . VAL A 1 208 ? 0.408 10.293 17.528 1.00 89.75 208 VAL A O 1
ATOM 1655 N N . ALA A 1 209 ? 0.347 11.892 15.931 1.00 87.56 209 ALA A N 1
ATOM 1656 C CA . ALA A 1 209 ? -0.152 12.956 16.794 1.00 87.56 209 ALA A CA 1
ATOM 1657 C C . ALA A 1 209 ? -1.497 12.570 17.431 1.00 87.56 209 ALA A C 1
ATOM 1659 O O . ALA A 1 209 ? -2.366 11.999 16.770 1.00 87.56 209 ALA A O 1
ATOM 1660 N N . PHE A 1 210 ? -1.694 12.928 18.703 1.00 84.94 210 PHE A N 1
ATOM 1661 C CA . PHE A 1 210 ? -2.871 12.536 19.491 1.00 84.94 210 PHE A CA 1
ATOM 1662 C C . PHE A 1 210 ? -4.204 12.807 18.771 1.00 84.94 210 PHE A C 1
ATOM 1664 O O . PHE A 1 210 ? -5.051 11.921 18.681 1.00 84.94 210 PHE A O 1
ATOM 1671 N N . ALA A 1 211 ? -4.344 13.988 18.157 1.00 90.81 211 ALA A N 1
ATOM 1672 C CA . ALA A 1 211 ? -5.541 14.410 17.420 1.00 90.81 211 ALA A CA 1
ATOM 1673 C C . ALA A 1 211 ? -5.911 13.513 16.217 1.00 90.81 211 ALA A C 1
ATOM 1675 O O . ALA A 1 211 ? -6.998 13.641 15.653 1.00 90.81 211 ALA A O 1
ATOM 1676 N N . HIS A 1 212 ? -5.011 12.625 15.796 1.00 92.44 212 HIS A N 1
ATOM 1677 C CA . HIS A 1 212 ? -5.179 11.758 14.635 1.00 92.44 212 HIS A CA 1
ATOM 1678 C C . HIS A 1 212 ? -5.240 10.269 14.979 1.00 92.44 212 HIS A C 1
ATOM 1680 O O . HIS A 1 212 ? -5.544 9.467 14.097 1.00 92.44 212 HIS A O 1
ATOM 1686 N N . ARG A 1 213 ? -4.994 9.879 16.236 1.00 88.19 213 ARG A N 1
ATOM 1687 C CA . ARG A 1 213 ? -4.887 8.464 16.624 1.00 88.19 213 ARG A CA 1
ATOM 1688 C C . ARG A 1 213 ? -6.150 7.673 16.347 1.00 88.19 213 ARG A C 1
ATOM 1690 O O . ARG A 1 213 ? -6.059 6.593 15.779 1.00 88.19 213 ARG A O 1
ATOM 1697 N N . GLU A 1 214 ? -7.315 8.220 16.681 1.00 86.38 214 GLU A N 1
ATOM 1698 C CA . GLU A 1 214 ? -8.582 7.518 16.457 1.00 86.38 214 GLU A CA 1
ATOM 1699 C C . GLU A 1 214 ? -8.863 7.307 14.965 1.00 86.38 214 GLU A C 1
ATOM 1701 O O . GLU A 1 214 ? -9.250 6.219 14.546 1.00 86.38 214 GLU A O 1
ATOM 1706 N N . LEU A 1 215 ? -8.579 8.319 14.141 1.00 90.50 215 LEU A N 1
ATOM 1707 C CA . LEU A 1 215 ? -8.699 8.217 12.688 1.00 90.50 215 LEU A CA 1
ATOM 1708 C C . LEU A 1 215 ? -7.768 7.139 12.120 1.00 90.50 215 LEU A C 1
ATOM 1710 O O . LEU A 1 215 ? -8.191 6.305 11.321 1.00 90.50 215 LEU A O 1
ATOM 1714 N N . VAL A 1 216 ? -6.501 7.155 12.542 1.00 93.19 216 VAL A N 1
ATOM 1715 C CA . VAL A 1 216 ? -5.508 6.153 12.145 1.00 93.19 216 VAL A CA 1
ATOM 1716 C C . VAL A 1 216 ? -5.943 4.763 12.580 1.00 93.19 216 VAL A C 1
ATOM 1718 O O . VAL A 1 216 ? -5.898 3.833 11.781 1.00 93.19 216 VAL A O 1
ATOM 1721 N N . ARG A 1 217 ? -6.411 4.623 13.820 1.00 89.06 217 ARG A N 1
ATOM 1722 C CA . ARG A 1 217 ? -6.893 3.359 14.365 1.00 89.06 217 ARG A CA 1
ATOM 1723 C C . ARG A 1 217 ? -8.006 2.792 13.494 1.00 89.06 217 ARG A C 1
ATOM 1725 O O . ARG A 1 217 ? -7.861 1.669 13.031 1.00 89.06 217 ARG A O 1
ATOM 1732 N N . GLN A 1 218 ? -9.053 3.569 13.206 1.00 88.50 218 GLN A N 1
ATOM 1733 C CA . GLN A 1 218 ? -10.161 3.142 12.340 1.00 88.50 218 GLN A CA 1
ATOM 1734 C C . GLN A 1 218 ? -9.684 2.705 10.951 1.00 88.50 218 GLN A C 1
ATOM 1736 O O . GLN A 1 218 ? -10.117 1.665 10.453 1.00 88.50 218 GLN A O 1
ATOM 1741 N N . ALA A 1 219 ? -8.751 3.449 10.349 1.00 91.50 219 ALA A N 1
ATOM 1742 C CA . ALA A 1 219 ? -8.164 3.064 9.072 1.00 91.50 219 ALA A CA 1
ATOM 1743 C C . ALA A 1 219 ? -7.427 1.720 9.145 1.00 91.50 219 ALA A C 1
ATOM 1745 O O . ALA A 1 219 ? -7.614 0.881 8.267 1.00 91.50 219 ALA A O 1
ATOM 1746 N N . LEU A 1 220 ? -6.656 1.471 10.205 1.00 91.75 220 LEU A N 1
ATOM 1747 C CA . LEU A 1 220 ? -5.972 0.191 10.398 1.00 91.75 220 LEU A CA 1
ATOM 1748 C C . LEU A 1 220 ? -6.951 -0.973 10.605 1.00 91.75 220 LEU A C 1
ATOM 1750 O O . LEU A 1 220 ? -6.680 -2.065 10.114 1.00 91.75 220 LEU A O 1
ATOM 1754 N N . ILE A 1 221 ? -8.107 -0.749 11.246 1.00 89.06 221 ILE A N 1
ATOM 1755 C CA . ILE A 1 221 ? -9.172 -1.767 11.336 1.00 89.06 221 ILE A CA 1
ATOM 1756 C C . ILE A 1 221 ? -9.667 -2.140 9.937 1.00 89.06 221 ILE A C 1
ATOM 1758 O O . ILE A 1 221 ? -9.779 -3.320 9.605 1.00 89.06 221 ILE A O 1
ATOM 1762 N N . TRP A 1 222 ? -9.979 -1.146 9.099 1.00 92.62 222 TRP A N 1
ATOM 1763 C CA . TRP A 1 222 ? -10.447 -1.412 7.738 1.00 92.62 222 TRP A CA 1
ATOM 1764 C C . TRP A 1 222 ? -9.377 -2.073 6.874 1.00 92.62 222 TRP A C 1
ATOM 1766 O O . TRP A 1 222 ? -9.704 -2.968 6.096 1.00 92.62 222 TRP A O 1
ATOM 1776 N N . TRP A 1 223 ? -8.114 -1.684 7.036 1.00 94.00 223 TRP A N 1
ATOM 1777 C CA . TRP A 1 223 ? -6.995 -2.339 6.371 1.00 94.00 223 TRP A CA 1
ATOM 1778 C C . TRP A 1 223 ? -6.878 -3.811 6.778 1.00 94.00 223 TRP A C 1
ATOM 1780 O O . TRP A 1 223 ? -6.855 -4.677 5.906 1.00 94.00 223 TRP A O 1
ATOM 1790 N N . ALA A 1 224 ? -6.897 -4.104 8.083 1.00 90.06 224 ALA A N 1
ATOM 1791 C CA . ALA A 1 224 ? -6.834 -5.469 8.600 1.00 90.06 224 ALA A CA 1
ATOM 1792 C C . ALA A 1 224 ? -7.983 -6.334 8.060 1.00 90.06 224 ALA A C 1
ATOM 1794 O O . ALA A 1 224 ? -7.746 -7.446 7.600 1.00 90.06 224 ALA A O 1
ATOM 1795 N N . ARG A 1 225 ? -9.207 -5.790 8.000 1.00 89.69 225 ARG A N 1
ATOM 1796 C CA . ARG A 1 225 ? -10.360 -6.468 7.379 1.00 89.69 225 ARG A CA 1
ATOM 1797 C C . ARG A 1 225 ? -10.164 -6.743 5.888 1.00 89.69 225 ARG A C 1
ATOM 1799 O O . ARG A 1 225 ? -10.623 -7.767 5.397 1.00 89.69 225 ARG A O 1
ATOM 1806 N N . CYS A 1 226 ? -9.504 -5.844 5.153 1.00 92.62 226 CYS A N 1
ATOM 1807 C CA . CYS A 1 226 ? -9.177 -6.097 3.748 1.00 92.62 226 CYS A CA 1
ATOM 1808 C C . CYS A 1 226 ? -8.163 -7.240 3.609 1.00 92.62 226 CYS A C 1
ATOM 1810 O O . CYS A 1 226 ? -8.319 -8.061 2.714 1.00 92.62 226 CYS A O 1
ATOM 1812 N N . LYS A 1 227 ? -7.149 -7.309 4.483 1.00 91.38 227 LYS A N 1
ATOM 1813 C CA . LYS A 1 227 ? -6.158 -8.400 4.474 1.00 91.38 227 LYS A CA 1
ATOM 1814 C C . LYS A 1 227 ? -6.791 -9.740 4.857 1.00 91.38 227 LYS A C 1
ATOM 1816 O O . LYS A 1 227 ? -6.566 -10.725 4.165 1.00 91.38 227 LYS A O 1
ATOM 1821 N N . GLU A 1 228 ? -7.663 -9.746 5.864 1.00 88.62 228 GLU A N 1
ATOM 1822 C CA . GLU A 1 228 ? -8.454 -10.923 6.246 1.00 88.62 228 GLU A CA 1
ATOM 1823 C C . GLU A 1 228 ? -9.317 -11.429 5.082 1.00 88.62 228 GLU A C 1
ATOM 1825 O O . GLU A 1 228 ? -9.322 -12.617 4.795 1.00 88.62 228 GLU A O 1
ATOM 1830 N N . ALA A 1 229 ? -9.980 -10.533 4.342 1.00 90.38 229 ALA A N 1
ATOM 1831 C CA . ALA A 1 229 ? -10.781 -10.908 3.174 1.00 90.38 229 ALA A CA 1
ATOM 1832 C C . ALA A 1 229 ? -9.964 -11.496 2.004 1.00 90.38 229 ALA A C 1
ATOM 1834 O O . ALA A 1 229 ? -10.550 -12.068 1.086 1.00 90.38 229 ALA A O 1
ATOM 1835 N N . LEU A 1 230 ? -8.637 -11.332 2.012 1.00 90.50 230 LEU A N 1
ATOM 1836 C CA . LEU A 1 230 ? -7.716 -11.925 1.038 1.00 90.50 230 LEU A CA 1
ATOM 1837 C C . LEU A 1 230 ? -7.106 -13.245 1.528 1.00 90.50 230 LEU A C 1
ATOM 1839 O O . LEU A 1 230 ? -6.261 -13.794 0.825 1.00 90.50 230 LEU A O 1
ATOM 1843 N N . ASP A 1 231 ? -7.481 -13.723 2.721 1.00 90.75 231 ASP A N 1
ATOM 1844 C CA . ASP A 1 231 ? -6.794 -14.804 3.439 1.00 90.75 231 ASP A CA 1
ATOM 1845 C C . ASP A 1 231 ? -5.281 -14.539 3.599 1.00 90.75 231 ASP A C 1
ATOM 1847 O O . ASP A 1 231 ? -4.464 -15.457 3.699 1.00 90.75 231 ASP A O 1
ATOM 1851 N N . GLU A 1 232 ? -4.883 -13.263 3.628 1.00 82.44 232 GLU A N 1
ATOM 1852 C CA . GLU A 1 232 ? -3.492 -12.865 3.797 1.00 82.44 232 GLU A CA 1
ATOM 1853 C C . GLU A 1 232 ? -3.212 -12.577 5.272 1.00 82.44 232 GLU A C 1
ATOM 1855 O O . GLU A 1 232 ? -3.914 -11.762 5.885 1.00 82.44 232 GLU A O 1
ATOM 1860 N N . PRO A 1 233 ? -2.168 -13.187 5.864 1.00 74.69 233 PRO A N 1
ATOM 1861 C CA . PRO A 1 233 ? -1.777 -12.835 7.213 1.00 74.69 233 PRO A CA 1
ATOM 1862 C C . PRO A 1 233 ? -1.382 -11.358 7.248 1.00 74.69 233 PRO A C 1
ATOM 1864 O O . PRO A 1 233 ? -0.685 -10.846 6.365 1.00 74.69 233 PRO A O 1
ATOM 1867 N N . VAL A 1 234 ? -1.815 -10.666 8.297 1.00 71.19 234 VAL A N 1
ATOM 1868 C CA . VAL A 1 234 ? -1.256 -9.362 8.641 1.00 71.19 234 VAL A CA 1
ATOM 1869 C C . VAL A 1 234 ? 0.188 -9.631 9.060 1.00 71.19 234 VAL A C 1
ATOM 1871 O O . VAL A 1 234 ? 0.421 -10.141 10.152 1.00 71.19 234 VAL A O 1
ATOM 1874 N N . SER A 1 235 ? 1.131 -9.405 8.139 1.00 62.34 235 SER A N 1
ATOM 1875 C CA . SER A 1 235 ? 2.566 -9.580 8.382 1.00 62.34 235 SER A CA 1
ATOM 1876 C C . SER A 1 235 ? 2.943 -8.877 9.677 1.00 62.34 235 SER A C 1
ATOM 1878 O O . SER A 1 235 ? 2.663 -7.686 9.802 1.00 62.34 235 SER A O 1
ATOM 1880 N N . GLU A 1 236 ? 3.601 -9.595 10.592 1.00 54.78 236 GLU A N 1
ATOM 1881 C CA . GLU A 1 236 ? 4.217 -8.985 11.767 1.00 54.78 236 GLU A CA 1
ATOM 1882 C C . GLU A 1 236 ? 5.298 -8.012 11.266 1.00 54.78 236 GLU A C 1
ATOM 1884 O O . GLU A 1 236 ? 6.369 -8.420 10.820 1.00 54.78 236 GLU A O 1
ATOM 1889 N N . VAL A 1 237 ? 5.003 -6.716 11.232 1.00 50.16 237 VAL A N 1
ATOM 1890 C CA . VAL A 1 237 ? 5.975 -5.685 10.888 1.00 50.16 237 VAL A CA 1
ATOM 1891 C C . VAL A 1 237 ? 6.870 -5.514 12.111 1.00 50.16 237 VAL A C 1
ATOM 1893 O O . VAL A 1 237 ? 6.512 -4.817 13.070 1.00 50.16 237 VAL A O 1
ATOM 1896 N N . GLU A 1 238 ? 8.022 -6.189 12.084 1.00 38.97 238 GLU A N 1
ATOM 1897 C CA . GLU A 1 238 ? 9.003 -6.203 13.167 1.00 38.97 238 GLU A CA 1
ATOM 1898 C C . GLU A 1 238 ? 9.276 -4.788 13.687 1.00 38.97 238 GLU A C 1
ATOM 1900 O O . GLU A 1 238 ? 9.699 -3.876 12.973 1.00 38.97 238 GLU A O 1
ATOM 1905 N N . THR A 1 239 ? 8.989 -4.586 14.971 1.00 37.78 239 THR A N 1
ATOM 1906 C CA . THR A 1 239 ? 9.142 -3.292 15.629 1.00 37.78 239 THR A CA 1
ATOM 1907 C C . THR A 1 239 ? 10.606 -3.123 16.026 1.00 37.78 239 THR A C 1
ATOM 1909 O O . THR A 1 239 ? 10.983 -3.417 17.160 1.00 37.78 239 THR A O 1
ATOM 1912 N N . GLN A 1 240 ? 11.454 -2.661 15.105 1.00 38.41 240 GLN A N 1
ATOM 1913 C CA . GLN A 1 240 ? 12.775 -2.164 15.488 1.00 38.41 240 GLN A CA 1
ATOM 1914 C C . GLN A 1 240 ? 12.567 -0.873 16.283 1.00 38.41 240 GLN A C 1
ATOM 1916 O O . GLN A 1 240 ? 12.214 0.174 15.742 1.00 38.41 240 GLN A O 1
ATOM 1921 N N . ALA A 1 241 ? 12.680 -0.979 17.606 1.00 36.50 241 ALA A N 1
ATOM 1922 C CA . ALA A 1 241 ? 12.570 0.157 18.502 1.00 36.50 241 ALA A CA 1
ATOM 1923 C C . ALA A 1 241 ? 13.703 1.142 18.185 1.00 36.50 241 ALA A C 1
ATOM 1925 O O . ALA A 1 241 ? 14.863 0.863 18.474 1.00 36.50 241 ALA A O 1
ATOM 1926 N N . ALA A 1 242 ? 13.365 2.281 17.580 1.00 37.91 242 ALA A N 1
ATOM 1927 C CA . ALA A 1 242 ? 14.278 3.406 17.492 1.00 37.91 242 ALA A CA 1
ATOM 1928 C C . ALA A 1 242 ? 14.567 3.895 18.919 1.00 37.91 242 ALA A C 1
ATOM 1930 O O . ALA A 1 242 ? 13.673 4.373 19.621 1.00 37.91 242 ALA A O 1
ATOM 1931 N N . ASP A 1 243 ? 15.809 3.697 19.351 1.00 33.25 243 ASP A N 1
ATOM 1932 C CA . ASP A 1 243 ? 16.345 4.134 20.634 1.00 33.25 243 ASP A CA 1
ATOM 1933 C C . ASP A 1 243 ? 16.467 5.666 20.631 1.00 33.25 243 ASP A C 1
ATOM 1935 O O . ASP A 1 243 ? 17.412 6.248 20.094 1.00 33.25 243 ASP A O 1
ATOM 1939 N N . HIS A 1 244 ? 15.444 6.342 21.149 1.00 39.41 244 HIS A N 1
ATOM 1940 C CA . HIS A 1 244 ? 15.460 7.783 21.368 1.00 39.41 244 HIS A CA 1
ATOM 1941 C C . HIS A 1 244 ? 15.701 8.043 22.854 1.00 39.41 244 HIS A C 1
ATOM 1943 O O . HIS A 1 244 ? 14.812 7.856 23.685 1.00 39.41 244 HIS A O 1
ATOM 1949 N N . GLY A 1 245 ? 16.931 8.455 23.169 1.00 34.91 245 GLY A N 1
ATOM 1950 C CA . GLY A 1 245 ? 17.381 8.742 24.528 1.00 34.91 245 GLY A CA 1
ATOM 1951 C C . GLY A 1 245 ? 16.578 9.848 25.234 1.00 34.91 245 GLY A C 1
ATOM 1952 O O . GLY A 1 245 ? 15.917 10.665 24.585 1.00 34.91 245 GLY A O 1
ATOM 1953 N N . PRO A 1 246 ? 16.631 9.891 26.577 1.00 39.59 246 PRO A N 1
ATOM 1954 C CA . PRO A 1 246 ? 15.778 10.762 27.370 1.00 39.59 246 PRO A CA 1
ATOM 1955 C C . PRO A 1 246 ? 16.2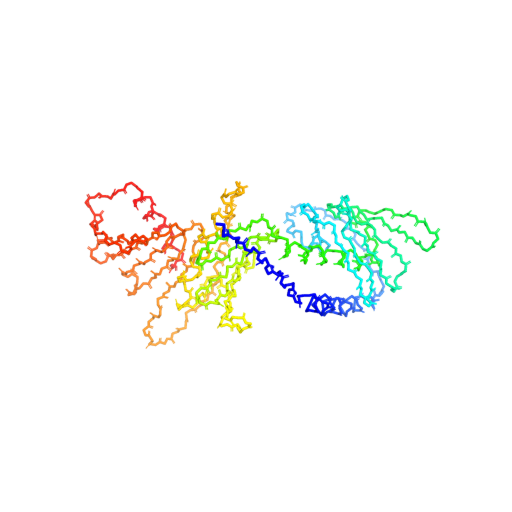43 12.220 27.292 1.00 39.59 246 PRO A C 1
ATOM 1957 O O . PRO A 1 246 ? 17.405 12.535 27.538 1.00 39.59 246 PRO A O 1
ATOM 1960 N N . ILE A 1 247 ? 15.308 13.119 26.978 1.00 39.28 247 ILE A N 1
ATOM 1961 C CA . ILE A 1 247 ? 15.488 14.571 27.071 1.00 39.28 247 ILE A CA 1
ATOM 1962 C C . ILE A 1 247 ? 14.941 15.007 28.435 1.00 39.28 247 ILE A C 1
ATOM 1964 O O . ILE A 1 247 ? 13.732 14.982 28.662 1.00 39.28 247 ILE A O 1
ATOM 1968 N N . GLU A 1 248 ? 15.837 15.380 29.350 1.00 42.47 248 GLU A N 1
ATOM 1969 C CA . GLU A 1 248 ? 15.503 15.902 30.679 1.00 42.47 248 GLU A CA 1
ATOM 1970 C C . GLU A 1 248 ? 14.937 17.327 30.594 1.00 42.47 248 GLU A C 1
ATOM 1972 O O . GLU A 1 248 ? 15.573 18.256 30.094 1.00 42.47 248 GLU A O 1
ATOM 1977 N N . GLY A 1 249 ? 13.731 17.506 31.124 1.00 3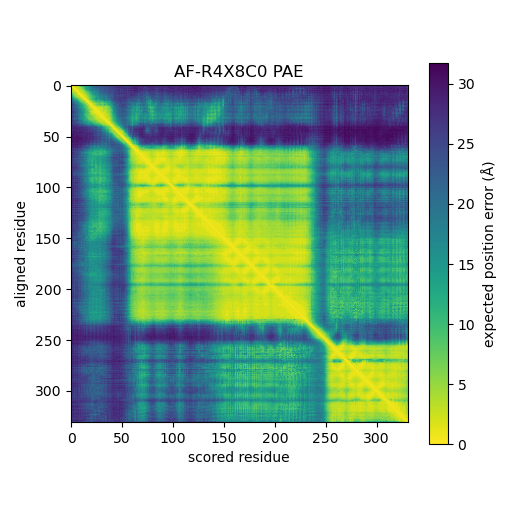6.94 249 GLY A N 1
ATOM 1978 C CA . GLY A 1 249 ? 13.111 18.804 31.343 1.00 36.94 249 GLY A CA 1
ATOM 1979 C C . GLY A 1 249 ? 11.735 18.621 31.968 1.00 36.94 249 GLY A C 1
ATOM 1980 O O . GLY A 1 249 ? 10.937 17.834 31.469 1.00 36.94 249 GLY A O 1
ATOM 1981 N N . ASP A 1 250 ? 11.484 19.348 33.054 1.00 43.12 250 ASP A N 1
ATOM 1982 C CA . ASP A 1 250 ? 10.354 19.265 33.994 1.00 43.12 250 ASP A CA 1
ATOM 1983 C C . ASP A 1 250 ? 8.992 19.649 33.357 1.00 43.12 250 ASP A C 1
ATOM 1985 O O . ASP A 1 250 ? 8.316 20.611 33.725 1.00 43.12 250 ASP A O 1
ATOM 1989 N N . ARG A 1 251 ? 8.606 18.923 32.306 1.00 44.72 251 ARG A N 1
ATOM 1990 C CA . ARG A 1 251 ? 7.312 18.992 31.628 1.00 44.72 251 ARG A CA 1
ATOM 1991 C C . ARG A 1 251 ? 6.457 17.847 32.150 1.00 44.72 251 ARG A C 1
ATOM 1993 O O . ARG A 1 251 ? 6.972 16.758 32.383 1.00 44.72 251 ARG A O 1
ATOM 2000 N N . LYS A 1 252 ? 5.142 18.071 32.283 1.00 48.28 252 LYS A N 1
ATOM 2001 C CA . LYS A 1 252 ? 4.164 16.972 32.331 1.00 48.28 252 LYS A CA 1
ATOM 2002 C C . LYS A 1 252 ? 4.565 15.993 31.233 1.00 48.28 252 LYS A C 1
ATOM 2004 O O . LYS A 1 252 ? 4.503 16.372 30.068 1.00 48.28 252 LYS A O 1
ATOM 2009 N N . LEU A 1 253 ? 5.079 14.826 31.618 1.00 51.59 253 LEU A N 1
ATOM 2010 C CA . LEU A 1 253 ? 5.551 13.841 30.660 1.00 51.59 253 LEU A CA 1
ATOM 2011 C C . LEU A 1 253 ? 4.350 13.502 29.788 1.00 51.59 253 LEU A C 1
ATOM 2013 O O . LEU A 1 253 ? 3.358 12.966 30.289 1.00 51.59 253 LEU A O 1
ATOM 2017 N N . ASP A 1 254 ? 4.417 13.900 28.519 1.00 56.34 254 ASP A N 1
ATOM 2018 C CA . ASP A 1 254 ? 3.430 13.479 27.542 1.00 56.34 254 ASP A CA 1
ATOM 2019 C C . ASP A 1 254 ? 3.367 11.948 27.604 1.00 56.34 254 ASP A C 1
ATOM 2021 O O . ASP A 1 254 ? 4.411 11.298 27.758 1.00 56.34 254 ASP A O 1
ATOM 2025 N N . PRO A 1 255 ? 2.163 11.357 27.568 1.00 67.38 255 PRO A N 1
ATOM 2026 C CA . PRO A 1 255 ? 2.023 9.917 27.685 1.00 67.38 255 PRO A CA 1
ATOM 2027 C C . PRO A 1 255 ? 2.930 9.241 26.658 1.00 67.38 255 PRO A C 1
ATOM 2029 O O . PRO A 1 255 ? 2.890 9.568 25.469 1.00 67.38 255 PRO A O 1
ATOM 2032 N N . VAL A 1 256 ? 3.766 8.309 27.122 1.00 79.56 256 VAL A N 1
ATOM 2033 C CA . VAL A 1 256 ? 4.604 7.522 26.215 1.00 79.56 256 VAL A CA 1
ATOM 2034 C C . VAL A 1 256 ? 3.662 6.582 25.495 1.00 79.56 256 VAL A C 1
ATOM 2036 O O . VAL A 1 256 ? 2.978 5.770 26.123 1.00 79.56 256 VAL A O 1
ATOM 2039 N N . VAL A 1 257 ? 3.588 6.725 24.180 1.00 80.81 257 VAL A N 1
ATOM 2040 C CA . VAL A 1 257 ? 2.635 5.996 23.355 1.00 80.81 257 VAL A CA 1
ATOM 2041 C C . VAL A 1 257 ? 3.391 5.230 22.289 1.00 80.81 257 VAL A C 1
ATOM 2043 O O . VAL A 1 257 ? 4.293 5.773 21.661 1.00 80.81 257 VAL A O 1
ATOM 2046 N N . LYS A 1 258 ? 3.031 3.962 22.106 1.00 82.44 258 LYS A N 1
ATOM 2047 C CA . LYS A 1 258 ? 3.674 3.066 21.146 1.00 82.44 258 LYS A CA 1
ATOM 2048 C C . LYS A 1 258 ? 2.620 2.234 20.443 1.00 82.44 258 LYS A C 1
ATOM 2050 O O . LYS A 1 258 ? 1.736 1.673 21.096 1.00 82.44 258 LYS A O 1
ATOM 2055 N N . PHE A 1 259 ? 2.722 2.145 19.125 1.00 78.50 259 PHE A N 1
ATOM 2056 C CA . PHE A 1 259 ? 1.955 1.174 18.363 1.00 78.50 259 PHE A CA 1
ATOM 2057 C C . PHE A 1 259 ? 2.626 -0.195 18.470 1.00 78.50 259 PHE A C 1
ATOM 2059 O O . PHE A 1 259 ? 3.848 -0.313 18.387 1.00 78.50 259 PHE A O 1
ATOM 2066 N N . ILE A 1 260 ? 1.827 -1.229 18.692 1.00 82.69 260 ILE A N 1
ATOM 2067 C CA . ILE A 1 260 ? 2.287 -2.599 18.876 1.00 82.69 260 ILE A CA 1
ATOM 2068 C C . ILE A 1 260 ? 1.596 -3.449 17.842 1.00 82.69 260 ILE A C 1
ATOM 2070 O O . ILE A 1 260 ? 0.366 -3.522 17.787 1.00 82.69 260 ILE A O 1
ATOM 2074 N N . ASP A 1 261 ? 2.418 -4.069 17.015 1.00 72.94 261 ASP A N 1
ATOM 2075 C CA . ASP A 1 261 ? 1.931 -4.714 15.822 1.00 72.94 261 ASP A CA 1
ATOM 2076 C C . ASP A 1 261 ? 1.017 -5.909 16.123 1.00 72.94 261 ASP A C 1
ATOM 2078 O O . ASP A 1 261 ? 1.150 -6.577 17.153 1.00 72.94 261 ASP A O 1
ATOM 2082 N N . GLY A 1 262 ? -0.001 -6.086 15.279 1.00 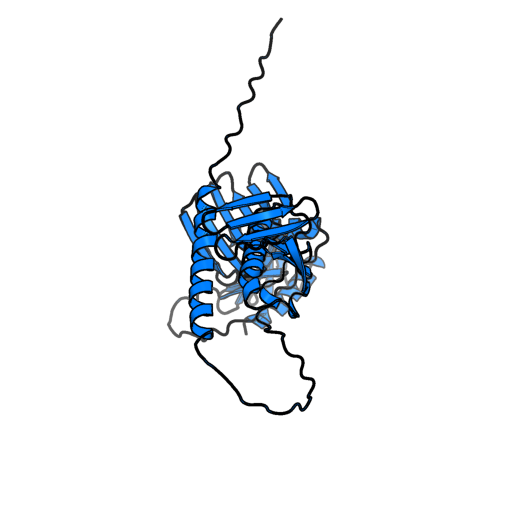77.88 262 GLY A N 1
ATOM 2083 C CA . GLY A 1 262 ? -1.077 -7.063 15.478 1.00 77.88 262 GLY A CA 1
ATOM 2084 C C . GLY A 1 262 ? -1.983 -6.821 16.699 1.00 77.88 262 GLY A C 1
ATOM 2085 O O . GLY A 1 262 ? -2.984 -7.517 16.858 1.00 77.88 262 GLY A O 1
ATOM 2086 N N . LEU A 1 263 ? -1.678 -5.843 17.562 1.00 83.62 263 LEU A N 1
ATOM 2087 C CA . LEU A 1 263 ? -2.439 -5.563 18.783 1.00 83.62 263 LEU A CA 1
ATOM 2088 C C . LEU A 1 263 ? -3.147 -4.213 18.723 1.00 83.62 263 LEU A C 1
ATOM 2090 O O . LEU A 1 263 ? -4.368 -4.174 18.873 1.00 83.62 263 LEU A O 1
ATOM 2094 N N . GLY A 1 264 ? -2.408 -3.124 18.499 1.00 83.00 264 GLY A N 1
ATOM 2095 C CA . GLY A 1 264 ? -2.925 -1.756 18.494 1.00 83.00 264 GLY A CA 1
ATOM 2096 C C . GLY A 1 264 ? -2.055 -0.771 19.283 1.00 83.00 264 GLY A C 1
ATOM 2097 O O . GLY A 1 264 ? -0.847 -0.951 19.403 1.00 83.00 264 GLY A O 1
ATOM 2098 N N . TRP A 1 265 ? -2.646 0.302 19.807 1.00 84.69 265 TRP A N 1
ATOM 2099 C CA . TRP A 1 265 ? -1.913 1.365 20.507 1.00 84.69 265 TRP A CA 1
ATOM 2100 C C . TRP A 1 265 ? -1.854 1.130 22.009 1.00 84.69 265 TRP A C 1
ATOM 2102 O O . TRP A 1 265 ? -2.888 0.924 22.634 1.00 84.69 265 TRP A O 1
ATOM 2112 N N . CYS A 1 266 ? -0.670 1.252 22.598 1.00 88.31 266 CYS A N 1
ATOM 2113 C CA . CYS A 1 266 ? -0.476 1.241 24.041 1.00 88.31 266 CYS A CA 1
ATOM 2114 C C . CYS A 1 266 ? -0.033 2.627 24.511 1.00 8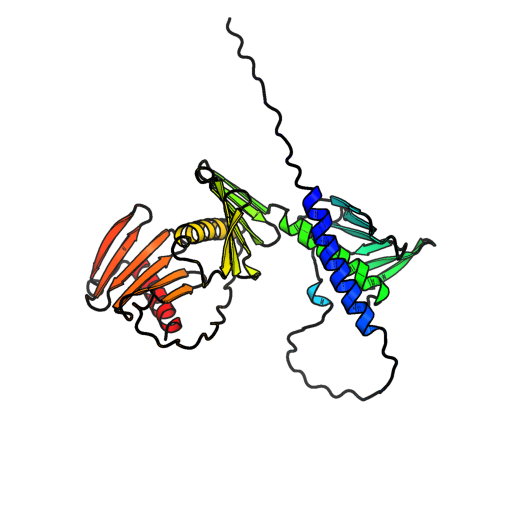8.31 266 CYS A C 1
ATOM 2116 O O . CYS A 1 266 ? 0.933 3.184 23.990 1.00 88.31 266 CYS A O 1
ATOM 2118 N N . GLU A 1 267 ? -0.723 3.172 25.504 1.00 88.12 267 GLU A N 1
ATOM 2119 C CA . GLU A 1 267 ? -0.415 4.454 26.125 1.00 88.12 267 GLU A CA 1
ATOM 2120 C C . GLU A 1 267 ? -0.084 4.253 27.597 1.00 88.12 267 GLU A C 1
ATOM 2122 O O . GLU A 1 267 ? -0.838 3.617 28.338 1.00 88.12 267 GLU A O 1
ATOM 2127 N N . LYS A 1 268 ? 1.037 4.828 28.025 1.00 86.44 268 LYS A N 1
ATOM 2128 C CA . LYS A 1 268 ? 1.468 4.861 29.416 1.00 86.44 268 LYS A CA 1
ATOM 2129 C C . LYS A 1 268 ? 1.197 6.250 29.990 1.00 86.44 268 LYS A C 1
ATOM 2131 O O . LYS A 1 268 ? 1.829 7.224 29.588 1.00 86.44 268 LYS A O 1
ATOM 2136 N N . HIS A 1 269 ? 0.293 6.317 30.959 1.00 86.62 269 HIS A N 1
ATOM 2137 C CA . HIS A 1 269 ? -0.092 7.520 31.700 1.00 86.62 269 HIS A CA 1
ATOM 2138 C C . HIS A 1 269 ? 0.463 7.478 33.135 1.00 86.62 269 HIS A C 1
ATOM 2140 O O . HIS A 1 269 ? 0.798 6.407 33.656 1.00 86.62 269 HIS A O 1
ATOM 2146 N N . ASP A 1 270 ? 0.548 8.643 33.786 1.00 78.38 270 ASP A N 1
ATOM 2147 C CA . ASP A 1 270 ? 0.861 8.810 35.217 1.00 78.38 270 ASP A CA 1
ATOM 2148 C C . ASP A 1 270 ? 2.060 7.975 35.710 1.00 78.38 270 ASP A C 1
ATOM 2150 O O . ASP A 1 270 ? 1.922 7.137 36.606 1.00 78.38 270 ASP A O 1
ATOM 2154 N N . GLU A 1 271 ? 3.236 8.145 35.094 1.00 75.94 271 GLU A N 1
ATOM 2155 C CA . GLU A 1 271 ? 4.468 7.403 35.438 1.00 75.94 271 GLU A CA 1
ATOM 2156 C C . GLU A 1 271 ? 4.334 5.865 35.319 1.00 75.94 271 GLU A C 1
ATOM 2158 O O . GLU A 1 271 ? 5.099 5.108 35.914 1.00 75.94 271 GLU A O 1
ATOM 2163 N N . GLY A 1 272 ? 3.368 5.355 34.546 1.00 71.94 272 GLY A N 1
ATOM 2164 C CA . GLY A 1 272 ? 3.110 3.916 34.407 1.00 71.94 272 GLY A CA 1
ATOM 2165 C C . GLY A 1 272 ? 2.090 3.341 35.380 1.00 71.94 272 GLY A C 1
ATOM 2166 O O . GLY A 1 272 ? 2.013 2.118 35.538 1.00 71.94 272 GLY A O 1
ATOM 2167 N N . ARG A 1 273 ? 1.298 4.194 36.032 1.00 83.38 273 ARG A N 1
ATOM 2168 C CA . ARG A 1 273 ? 0.213 3.759 36.923 1.00 83.38 273 ARG A CA 1
ATOM 2169 C C . ARG A 1 273 ? -1.095 3.498 36.187 1.00 83.38 273 ARG A C 1
ATOM 2171 O O . ARG A 1 273 ? -1.917 2.720 36.679 1.00 83.38 273 ARG A O 1
ATOM 2178 N N . LEU A 1 274 ? -1.280 4.119 35.029 1.00 87.50 274 LEU A N 1
ATOM 2179 C CA . LEU A 1 274 ? -2.429 3.907 34.163 1.00 87.50 274 LEU A CA 1
ATOM 2180 C C . LEU A 1 274 ? -1.929 3.542 32.768 1.00 87.50 274 LEU A C 1
ATOM 2182 O O . LEU A 1 274 ? -1.080 4.222 32.203 1.00 87.50 274 LEU A O 1
ATOM 2186 N N . TRP A 1 275 ? -2.443 2.443 32.236 1.00 90.44 275 TRP A N 1
ATOM 2187 C CA . TRP A 1 275 ? -2.125 1.979 30.895 1.00 90.44 275 TRP A CA 1
ATOM 2188 C C . TRP A 1 275 ? -3.400 1.874 30.094 1.00 90.44 275 TRP A C 1
ATOM 2190 O O . TRP A 1 275 ? -4.348 1.248 30.560 1.00 90.44 275 TRP A O 1
ATOM 2200 N N . THR A 1 276 ? -3.404 2.427 28.892 1.00 90.25 276 THR A N 1
ATOM 2201 C CA . THR A 1 276 ? -4.544 2.314 27.988 1.00 90.25 276 THR A CA 1
ATOM 2202 C C . THR A 1 276 ? -4.108 1.578 26.737 1.00 90.25 276 THR A C 1
ATOM 2204 O O . THR A 1 276 ? -3.167 1.992 26.070 1.00 90.25 276 THR A O 1
ATOM 2207 N N . MET A 1 277 ? -4.772 0.470 26.425 1.00 91.19 277 MET A N 1
ATOM 2208 C CA . MET A 1 277 ? -4.559 -0.287 25.197 1.00 91.19 277 MET A CA 1
ATOM 2209 C C . MET A 1 277 ? -5.773 -0.121 24.290 1.00 91.19 277 MET A C 1
ATOM 2211 O O . MET A 1 277 ? -6.881 -0.453 24.698 1.00 91.19 277 MET A O 1
ATOM 2215 N N . TYR A 1 278 ? -5.569 0.338 23.061 1.00 85.62 278 TYR A N 1
ATOM 2216 C CA . TYR A 1 278 ? -6.597 0.453 22.030 1.00 85.62 278 TYR A CA 1
ATOM 2217 C C . TYR A 1 278 ? -6.352 -0.620 20.979 1.00 85.62 278 TYR A C 1
ATOM 2219 O O . TYR A 1 278 ? -5.405 -0.511 20.199 1.00 85.62 278 TYR A O 1
ATOM 2227 N N . PHE A 1 279 ? -7.192 -1.649 20.954 1.00 87.25 279 PHE A N 1
ATOM 2228 C CA . PHE A 1 279 ? -7.027 -2.783 20.058 1.00 87.25 279 PHE A CA 1
ATOM 2229 C C . PHE A 1 279 ? -7.524 -2.480 18.636 1.00 87.25 279 PHE A C 1
ATOM 2231 O O . PHE A 1 279 ? -8.418 -1.650 18.417 1.00 87.25 279 PHE A O 1
ATOM 2238 N N . LEU A 1 280 ? -6.953 -3.193 17.660 1.00 79.31 280 LEU A N 1
ATOM 2239 C CA . LEU A 1 280 ? -7.320 -3.109 16.237 1.00 79.31 280 LEU A CA 1
ATOM 2240 C C . LEU A 1 280 ? -8.720 -3.648 15.914 1.00 79.31 280 LEU A C 1
ATOM 2242 O O . LEU A 1 280 ? -9.208 -3.464 14.807 1.00 79.31 280 LEU A O 1
ATOM 2246 N N . ASP A 1 281 ? -9.391 -4.299 16.853 1.00 81.00 281 ASP A N 1
ATOM 2247 C CA . ASP A 1 281 ? -10.740 -4.826 16.651 1.00 81.00 281 ASP A CA 1
ATOM 2248 C C . ASP A 1 281 ? -11.844 -3.900 17.175 1.00 81.00 281 ASP A C 1
ATOM 2250 O O . ASP A 1 281 ? -13.025 -4.213 17.040 1.00 81.00 281 ASP A O 1
ATOM 2254 N N . GLY A 1 282 ? -11.486 -2.751 17.756 1.00 76.12 282 GLY A N 1
ATOM 2255 C CA . GLY A 1 282 ? -12.460 -1.798 18.288 1.00 76.12 282 GLY A CA 1
ATOM 2256 C C . GLY A 1 282 ? -12.474 -1.674 19.806 1.00 76.12 282 GLY A C 1
ATOM 2257 O O . GLY A 1 282 ? -12.966 -0.667 20.304 1.00 76.12 282 GLY A O 1
ATOM 2258 N N . LEU A 1 283 ? -11.947 -2.661 20.530 1.00 87.62 283 LEU A N 1
ATOM 2259 C CA . LEU A 1 283 ? -12.003 -2.707 21.989 1.00 87.62 283 LEU A CA 1
ATOM 2260 C C . LEU A 1 283 ? -10.866 -1.885 22.610 1.00 87.62 283 LEU A C 1
ATOM 2262 O O . LEU A 1 283 ? -9.757 -1.866 22.079 1.00 87.62 283 LEU A O 1
ATOM 2266 N N . SER A 1 284 ? -11.091 -1.245 23.757 1.00 91.00 284 SER A N 1
ATOM 2267 C CA . SER A 1 284 ? -10.004 -0.661 24.546 1.00 91.00 284 SER A CA 1
ATOM 2268 C C . SER A 1 284 ? -10.022 -1.123 26.000 1.00 91.00 284 SER A C 1
ATOM 2270 O O . SER A 1 284 ? -11.063 -1.454 26.570 1.00 91.00 284 SER A O 1
ATOM 2272 N N . LEU A 1 285 ? -8.829 -1.218 26.585 1.00 94.00 285 LEU A N 1
ATOM 2273 C CA . LEU A 1 285 ? -8.604 -1.639 27.962 1.00 94.00 285 LEU A CA 1
ATOM 2274 C C . LEU A 1 285 ? -7.821 -0.559 28.702 1.00 94.00 285 LEU A C 1
ATOM 2276 O O . LEU A 1 285 ? -6.692 -0.255 28.331 1.00 94.00 285 LEU A O 1
ATOM 2280 N N . GLU A 1 286 ? -8.383 -0.040 29.787 1.00 93.12 286 GLU A N 1
ATOM 2281 C CA . GLU A 1 286 ? -7.696 0.851 30.723 1.00 93.12 286 GLU A CA 1
ATOM 2282 C C . GLU A 1 286 ? -7.330 0.073 31.993 1.00 93.12 286 GLU A C 1
ATOM 2284 O O . GLU A 1 286 ? -8.197 -0.367 32.750 1.00 93.12 286 GLU A O 1
ATOM 2289 N N . VAL A 1 287 ? -6.038 -0.100 32.252 1.00 92.88 287 VAL A N 1
ATOM 2290 C CA . VAL A 1 287 ? -5.502 -0.818 33.411 1.00 92.88 287 VAL A CA 1
ATOM 2291 C C . VAL A 1 287 ? -4.916 0.181 34.400 1.00 92.88 287 VAL A C 1
ATOM 2293 O O . VAL A 1 287 ? -3.870 0.778 34.148 1.00 92.88 287 VAL A O 1
ATOM 2296 N N . CYS A 1 288 ? -5.545 0.321 35.568 1.00 91.38 288 CYS A N 1
ATOM 2297 C CA . CYS A 1 288 ? -4.999 1.101 36.675 1.00 91.38 288 CYS A CA 1
ATOM 2298 C C . CYS A 1 288 ? -4.270 0.175 37.654 1.00 91.38 288 CYS A C 1
ATOM 2300 O O . CYS A 1 288 ? -4.889 -0.516 38.469 1.00 91.38 288 CYS A O 1
ATOM 2302 N N . THR A 1 289 ? -2.937 0.176 37.613 1.00 87.50 289 THR A N 1
ATOM 2303 C CA . THR A 1 289 ? -2.110 -0.725 38.434 1.00 87.50 289 THR A CA 1
ATOM 2304 C C . THR A 1 289 ? -2.200 -0.392 39.924 1.00 87.50 289 THR A C 1
ATOM 2306 O O . THR A 1 289 ? -2.183 -1.299 40.755 1.00 87.50 289 THR A O 1
ATOM 2309 N N . LYS A 1 290 ? -2.394 0.890 40.273 1.00 88.38 290 LYS A N 1
ATOM 2310 C CA . LYS A 1 290 ? -2.554 1.351 41.664 1.00 88.38 290 LYS A CA 1
ATOM 2311 C C . LYS A 1 290 ? -3.829 0.819 42.318 1.00 88.38 290 LYS A C 1
ATOM 2313 O O . LYS A 1 290 ? -3.801 0.398 43.469 1.00 88.38 290 LYS A O 1
ATOM 2318 N N . THR A 1 291 ? -4.951 0.871 41.603 1.00 90.81 291 THR A N 1
ATOM 2319 C CA . THR A 1 291 ? -6.257 0.453 42.142 1.00 90.81 291 THR A CA 1
ATOM 2320 C C . THR A 1 291 ? -6.586 -1.005 41.841 1.00 90.81 291 THR A C 1
ATOM 2322 O O . THR A 1 291 ? -7.580 -1.515 42.353 1.00 90.81 291 THR A O 1
ATOM 2325 N N . ARG A 1 292 ? -5.760 -1.675 41.022 1.00 91.69 292 ARG A N 1
ATOM 2326 C CA . ARG A 1 292 ? -5.990 -3.031 40.498 1.00 91.69 292 ARG A CA 1
ATOM 2327 C C . ARG A 1 292 ? -7.350 -3.181 39.810 1.00 91.69 292 ARG A C 1
ATOM 2329 O O . ARG A 1 292 ? -7.997 -4.230 39.888 1.00 91.69 292 ARG A O 1
ATOM 2336 N N . ARG A 1 293 ? -7.771 -2.116 39.131 1.00 92.94 293 ARG A N 1
ATOM 2337 C CA . ARG A 1 293 ? -9.001 -2.062 38.342 1.00 92.94 293 ARG A CA 1
ATOM 2338 C C . ARG A 1 293 ? -8.667 -2.092 36.861 1.00 92.94 293 ARG A C 1
ATOM 2340 O O . ARG A 1 293 ? -7.680 -1.496 36.424 1.00 92.94 293 ARG A O 1
ATOM 2347 N N . LEU A 1 294 ? -9.507 -2.795 36.124 1.00 94.12 294 LEU A N 1
ATOM 2348 C CA . LEU A 1 294 ? -9.518 -2.842 34.677 1.00 94.12 294 LEU A CA 1
ATOM 2349 C C . LEU A 1 294 ? -10.845 -2.262 34.205 1.00 94.12 294 LEU A C 1
ATOM 2351 O O . LEU A 1 294 ? -11.894 -2.690 34.680 1.00 94.12 294 LEU A O 1
ATOM 2355 N N . TYR A 1 295 ? -10.797 -1.353 33.245 1.00 94.81 295 TYR A N 1
ATOM 2356 C CA . TYR A 1 295 ? -11.984 -0.911 32.536 1.00 94.81 295 TYR A CA 1
ATOM 2357 C C . TYR A 1 295 ? -11.920 -1.389 31.093 1.00 94.81 295 TYR A C 1
ATOM 2359 O O . TYR A 1 295 ? -10.910 -1.198 30.418 1.00 94.81 295 TYR A O 1
ATOM 2367 N N . VAL A 1 296 ? -12.993 -2.020 30.636 1.00 94.38 296 VAL A N 1
ATOM 2368 C CA . VAL A 1 296 ? -13.181 -2.418 29.244 1.00 94.38 296 VAL A CA 1
ATOM 2369 C C . VAL A 1 296 ? -14.101 -1.390 28.612 1.00 94.38 296 VAL A C 1
ATOM 2371 O O . VAL A 1 296 ? -15.230 -1.236 29.073 1.00 94.38 296 VAL A O 1
ATOM 2374 N N . VAL A 1 297 ? -13.629 -0.684 27.589 1.00 88.62 297 VAL A N 1
ATOM 2375 C CA . VAL A 1 297 ? -14.470 0.210 26.790 1.00 88.62 297 VAL A CA 1
ATOM 2376 C C . VAL A 1 297 ? -14.735 -0.470 25.454 1.00 88.62 297 VAL A C 1
ATOM 2378 O O . VAL A 1 297 ? -13.809 -0.854 24.732 1.00 88.62 297 VAL A O 1
ATOM 2381 N N . LYS A 1 298 ? -16.012 -0.686 25.152 1.00 85.94 298 LYS A N 1
ATOM 2382 C CA . LYS A 1 298 ? -16.456 -1.320 23.908 1.00 85.94 298 LYS A CA 1
ATOM 2383 C C . LYS A 1 298 ? -16.632 -0.272 22.810 1.00 85.94 298 LYS A C 1
ATOM 2385 O O . LYS A 1 298 ? -16.588 0.932 23.050 1.00 85.94 298 LYS A O 1
ATOM 2390 N N . SER A 1 299 ? -16.851 -0.740 21.584 1.00 73.69 299 SER A N 1
ATOM 2391 C CA . SER A 1 299 ? -17.052 0.122 20.412 1.00 73.69 299 SER A CA 1
ATOM 2392 C C . SER A 1 299 ? -18.291 1.019 20.497 1.00 73.69 299 SER A C 1
ATOM 2394 O O . SER A 1 299 ? -18.375 1.994 19.762 1.00 73.69 299 SER A O 1
ATOM 2396 N N . ASP A 1 300 ? -19.258 0.675 21.348 1.00 79.69 300 ASP A N 1
ATOM 2397 C CA . ASP A 1 300 ? -20.463 1.466 21.627 1.00 79.69 300 ASP A CA 1
ATOM 2398 C C . ASP A 1 300 ? -20.273 2.459 22.789 1.00 79.69 300 ASP A C 1
ATOM 2400 O O . ASP A 1 300 ? -21.251 2.977 23.321 1.00 79.69 300 ASP A O 1
ATOM 2404 N N . GLU A 1 301 ? -19.023 2.692 23.200 1.00 79.00 301 GLU A N 1
ATOM 2405 C CA . GLU A 1 301 ? -18.624 3.531 24.337 1.00 79.00 301 GLU A CA 1
ATOM 2406 C C . GLU A 1 301 ? -19.108 3.022 25.706 1.00 79.00 301 GLU A C 1
ATOM 2408 O O . GLU A 1 301 ? -18.880 3.674 26.730 1.00 79.00 301 GLU A O 1
ATOM 2413 N N . SER A 1 302 ? -19.719 1.832 25.776 1.00 89.56 302 SER A N 1
ATOM 2414 C CA . SER A 1 302 ? -20.054 1.227 27.063 1.00 89.56 302 SER A CA 1
ATOM 2415 C C . SER A 1 302 ? -18.781 0.849 27.823 1.00 89.56 302 SER A C 1
ATOM 2417 O O . SER A 1 302 ? -17.818 0.320 27.257 1.00 89.56 302 SER A O 1
ATOM 2419 N N . LYS A 1 303 ? -18.771 1.151 29.127 1.00 94.81 303 LYS A N 1
ATOM 2420 C CA . LYS A 1 303 ? -17.629 0.935 30.019 1.00 94.81 303 LYS A CA 1
ATOM 2421 C C . LYS A 1 303 ? -17.987 -0.089 31.087 1.00 94.81 303 LYS A C 1
ATOM 2423 O O . LYS A 1 303 ? -18.881 0.142 31.898 1.00 94.81 303 LYS A O 1
ATOM 2428 N N . GLU A 1 304 ? -17.265 -1.200 31.106 1.00 96.06 304 GLU A N 1
ATOM 2429 C CA . GLU A 1 304 ? -17.406 -2.260 32.106 1.00 96.06 304 GLU A CA 1
ATOM 2430 C C . GLU A 1 304 ? -16.195 -2.255 33.043 1.00 96.06 304 GLU A C 1
ATOM 2432 O O . GLU A 1 304 ? -15.048 -2.241 32.594 1.00 96.06 304 GLU A O 1
ATOM 2437 N N . GLU A 1 305 ? -16.439 -2.253 34.355 1.00 96.31 305 GLU A N 1
ATOM 2438 C CA . GLU A 1 305 ? -15.384 -2.279 35.371 1.00 96.31 305 GLU A CA 1
ATOM 2439 C C . GLU A 1 305 ? -15.180 -3.696 35.913 1.00 96.31 305 GLU A C 1
ATOM 2441 O O . GLU A 1 305 ? -16.119 -4.364 36.350 1.00 96.31 305 GLU A O 1
ATOM 2446 N N . TYR A 1 306 ? -13.919 -4.116 35.970 1.00 94.56 306 TYR A N 1
ATOM 2447 C CA . TYR A 1 306 ? -13.495 -5.384 36.539 1.00 94.56 306 TYR A CA 1
ATOM 2448 C C . TYR A 1 306 ? -12.423 -5.174 37.605 1.00 94.56 306 TYR A C 1
ATOM 2450 O O . TYR A 1 306 ? -11.487 -4.384 37.454 1.00 94.56 306 TYR A O 1
ATOM 2458 N N . LYS A 1 307 ? -12.507 -5.960 38.679 1.00 91.88 307 LYS A N 1
ATOM 2459 C CA . LYS A 1 307 ? -11.404 -6.123 39.631 1.00 91.88 307 LYS A CA 1
ATOM 2460 C C . LYS A 1 307 ? -10.484 -7.220 39.111 1.00 91.88 307 LYS A C 1
ATOM 2462 O O . LYS A 1 307 ? -10.950 -8.331 38.870 1.00 91.88 307 LYS A O 1
ATOM 2467 N N . LEU A 1 308 ? -9.185 -6.940 38.995 1.00 86.62 308 LE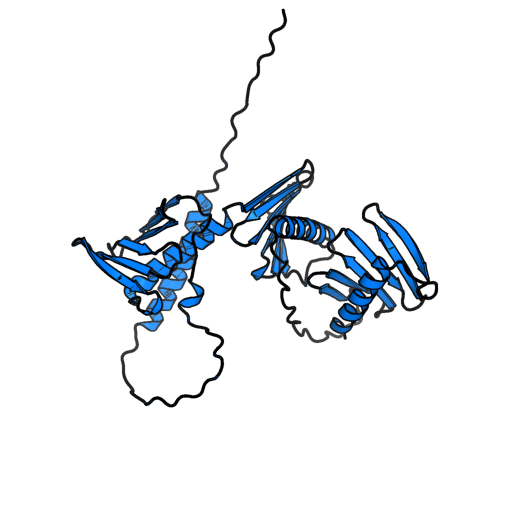U A N 1
ATOM 2468 C CA . LEU A 1 308 ? -8.213 -7.900 38.446 1.00 86.62 308 LEU A CA 1
ATOM 2469 C C . LEU A 1 308 ? -8.162 -9.230 39.224 1.00 86.62 308 LEU A C 1
ATOM 2471 O O . LEU A 1 308 ? -7.811 -10.263 38.663 1.00 86.62 308 LEU A O 1
ATOM 2475 N N . GLU A 1 309 ? -8.544 -9.214 40.501 1.00 83.94 309 GLU A N 1
ATOM 2476 C CA . GLU A 1 309 ? -8.511 -10.371 41.403 1.00 83.94 309 GLU A CA 1
ATOM 2477 C C . GLU A 1 309 ? -9.792 -11.225 41.361 1.00 83.94 309 GLU A C 1
ATOM 2479 O O . GLU A 1 309 ? -9.776 -12.371 41.798 1.00 83.94 309 GLU A O 1
ATOM 2484 N N . ALA A 1 310 ? -10.899 -10.708 40.814 1.00 82.81 310 ALA A N 1
ATOM 2485 C CA . ALA A 1 310 ? -12.217 -11.356 40.877 1.00 82.81 310 ALA A CA 1
ATOM 2486 C C . ALA A 1 310 ? -12.476 -12.379 39.751 1.00 82.81 310 ALA A C 1
ATOM 2488 O O . ALA A 1 310 ? -13.593 -12.867 39.601 1.00 82.81 310 ALA A O 1
ATOM 2489 N N . GLY A 1 311 ? -11.445 -12.710 38.968 1.00 82.62 311 GLY A N 1
ATOM 2490 C CA . GLY A 1 311 ? -11.574 -13.502 37.748 1.00 82.62 311 GLY A CA 1
ATOM 2491 C C . GLY A 1 311 ? -12.077 -12.653 36.577 1.00 82.62 311 GLY A C 1
ATOM 2492 O O . GLY A 1 311 ? -13.083 -11.959 36.667 1.00 82.62 311 GLY A O 1
ATOM 2493 N N . LEU A 1 312 ? -11.350 -12.702 35.460 1.00 90.69 312 LEU A N 1
ATOM 2494 C CA . LEU A 1 312 ? -11.702 -11.985 34.231 1.00 90.69 312 LEU A CA 1
ATOM 2495 C C . LEU A 1 312 ? -12.306 -12.944 33.197 1.00 90.69 312 LEU A C 1
ATOM 2497 O O . LEU A 1 312 ? -11.868 -14.109 33.153 1.00 90.69 312 LEU A O 1
ATOM 2501 N N . PRO A 1 313 ? -13.217 -12.460 32.329 1.00 93.69 313 PRO A N 1
ATOM 2502 C CA . PRO A 1 313 ? -13.605 -13.163 31.109 1.00 93.69 313 PRO A CA 1
ATOM 2503 C C . PRO A 1 313 ? -12.380 -13.661 30.325 1.00 93.69 313 PRO A C 1
ATOM 2505 O O . PRO A 1 313 ? -11.297 -13.068 30.387 1.00 93.69 313 PRO A O 1
ATOM 2508 N N . VAL A 1 314 ? -12.515 -14.806 29.650 1.00 92.25 314 VAL A N 1
ATOM 2509 C CA . VAL A 1 314 ? -11.378 -15.515 29.029 1.00 92.25 314 VAL A CA 1
ATOM 2510 C C . VAL A 1 314 ? -10.709 -14.669 27.943 1.00 92.25 314 VAL A C 1
ATOM 2512 O O . VAL A 1 314 ? -9.483 -14.576 27.911 1.00 92.25 314 VAL A O 1
ATOM 2515 N N . ASP A 1 315 ? -11.508 -14.018 27.108 1.00 90.44 315 ASP A N 1
ATOM 2516 C CA . ASP A 1 315 ? -11.100 -13.102 26.043 1.00 90.44 315 ASP A CA 1
ATOM 2517 C C . ASP A 1 315 ? -10.345 -11.879 26.594 1.00 90.44 315 ASP A C 1
ATOM 2519 O O . ASP A 1 315 ? -9.238 -11.566 26.146 1.00 90.44 315 ASP A O 1
ATOM 2523 N N . ILE A 1 316 ? -10.870 -11.247 27.646 1.00 91.62 316 ILE A N 1
ATOM 2524 C CA . ILE A 1 316 ? -10.219 -10.114 28.316 1.00 91.62 316 ILE A CA 1
ATOM 2525 C C . ILE A 1 316 ? -8.894 -10.546 28.948 1.00 91.62 316 ILE A C 1
ATOM 2527 O O . ILE A 1 316 ? -7.889 -9.842 28.852 1.00 91.62 316 ILE A O 1
ATOM 2531 N N . ARG A 1 317 ? -8.847 -11.740 29.548 1.00 91.25 317 ARG A N 1
ATOM 2532 C CA . ARG A 1 317 ? -7.625 -12.300 30.138 1.00 91.25 317 ARG A CA 1
ATOM 2533 C C . ARG A 1 317 ? -6.547 -12.563 29.089 1.00 91.25 317 ARG A C 1
ATOM 2535 O O . ARG A 1 317 ? -5.373 -12.324 29.366 1.00 91.25 317 ARG A O 1
ATOM 2542 N N . GLN A 1 318 ? -6.919 -13.058 27.908 1.00 88.38 318 GLN A N 1
ATOM 2543 C CA . GLN A 1 318 ? -5.985 -13.246 26.795 1.00 88.38 318 GLN A CA 1
ATOM 2544 C C . GLN A 1 318 ? -5.404 -11.904 26.336 1.00 88.38 318 GLN A C 1
ATOM 2546 O O . GLN A 1 318 ? -4.186 -11.773 26.244 1.00 88.38 318 GLN A O 1
ATOM 2551 N N . ARG A 1 319 ? -6.241 -10.876 26.174 1.00 88.69 319 ARG A N 1
ATOM 2552 C CA . ARG A 1 319 ? -5.793 -9.515 25.830 1.00 88.69 319 ARG A CA 1
ATOM 2553 C C . ARG A 1 319 ? -4.887 -8.898 26.885 1.00 88.69 319 ARG A C 1
ATOM 2555 O O . ARG A 1 319 ? -3.878 -8.284 26.550 1.00 88.69 319 ARG A O 1
ATOM 2562 N N . LEU A 1 320 ? -5.194 -9.108 28.165 1.00 86.94 320 LEU A N 1
ATOM 2563 C CA . LEU A 1 320 ? -4.366 -8.621 29.266 1.00 86.94 320 LEU A CA 1
ATOM 2564 C C . LEU A 1 320 ? -2.954 -9.231 29.240 1.00 86.94 320 LEU A C 1
ATOM 2566 O O . LEU A 1 320 ? -1.980 -8.553 29.566 1.00 86.94 320 LEU A O 1
ATOM 2570 N N . LYS A 1 321 ? -2.820 -10.499 28.820 1.00 87.06 321 LYS A N 1
ATOM 2571 C CA . LYS A 1 321 ? -1.504 -11.128 28.611 1.00 87.06 321 LYS A CA 1
ATOM 2572 C C . LYS A 1 321 ? -0.727 -10.432 27.494 1.00 87.06 321 LYS A C 1
ATOM 2574 O O . LYS A 1 321 ? 0.467 -10.187 27.662 1.00 87.06 321 LYS A O 1
ATOM 2579 N N . SER A 1 322 ? -1.398 -10.060 26.404 1.00 79.88 322 SER A N 1
ATOM 2580 C CA . SER A 1 322 ? -0.796 -9.268 25.325 1.00 79.88 322 SER A CA 1
ATOM 2581 C C . SER A 1 322 ? -0.336 -7.893 25.821 1.00 79.88 322 SER A C 1
ATOM 2583 O O . SER A 1 322 ? 0.781 -7.486 25.514 1.00 79.88 322 SER A O 1
ATOM 2585 N N . ILE A 1 323 ? -1.121 -7.230 26.683 1.00 80.88 323 ILE A N 1
ATOM 2586 C CA . ILE A 1 323 ? -0.728 -5.971 27.345 1.00 80.88 323 ILE A CA 1
ATOM 2587 C C . ILE A 1 323 ? 0.522 -6.164 28.215 1.00 80.88 323 ILE A C 1
ATOM 2589 O O . ILE A 1 323 ? 1.442 -5.354 28.171 1.00 80.88 323 ILE A O 1
ATOM 2593 N N . SER A 1 324 ? 0.604 -7.247 28.990 1.00 81.62 324 SER A N 1
ATOM 2594 C CA . SER A 1 324 ? 1.789 -7.518 29.814 1.00 81.62 324 SER A CA 1
ATOM 2595 C C . SER A 1 324 ? 3.058 -7.700 28.972 1.00 81.62 324 SER A C 1
ATOM 2597 O O . SER A 1 324 ? 4.133 -7.264 29.385 1.00 81.62 324 SER A O 1
ATOM 2599 N N . ARG A 1 325 ? 2.947 -8.307 27.783 1.00 80.19 325 ARG A N 1
ATOM 2600 C CA . ARG A 1 325 ? 4.056 -8.411 26.822 1.00 80.19 325 ARG A CA 1
ATOM 2601 C C . ARG A 1 325 ? 4.416 -7.037 26.255 1.00 80.19 325 ARG A C 1
ATOM 2603 O O . ARG A 1 325 ? 5.581 -6.664 26.283 1.00 80.19 325 ARG A O 1
ATOM 2610 N N . ALA A 1 326 ? 3.406 -6.275 25.842 1.00 73.75 326 ALA A N 1
ATOM 2611 C CA . ALA A 1 326 ? 3.513 -4.906 25.352 1.00 73.75 326 ALA A CA 1
ATOM 2612 C C . ALA A 1 326 ? 4.234 -3.959 26.324 1.00 73.75 326 ALA A C 1
ATOM 2614 O O . ALA A 1 326 ? 5.129 -3.226 25.916 1.00 73.75 326 ALA A O 1
ATOM 2615 N N . MET A 1 327 ? 3.897 -4.010 27.616 1.00 79.69 327 MET A N 1
ATOM 2616 C CA . MET A 1 327 ? 4.510 -3.182 28.663 1.00 79.69 327 MET A CA 1
ATOM 2617 C C . MET A 1 327 ? 6.031 -3.360 28.752 1.00 79.69 327 MET A C 1
ATOM 2619 O O . MET A 1 327 ? 6.727 -2.417 29.117 1.00 79.69 327 MET A O 1
ATOM 2623 N N . LYS A 1 328 ? 6.564 -4.533 28.377 1.00 80.75 328 LYS A N 1
ATOM 2624 C CA . LYS A 1 328 ? 8.014 -4.779 28.347 1.00 80.75 328 LYS A CA 1
ATOM 2625 C C . LYS A 1 328 ? 8.739 -3.962 27.277 1.00 80.75 328 LYS A C 1
ATOM 2627 O O . LYS A 1 328 ? 9.934 -3.769 27.402 1.00 80.75 328 LYS A O 1
ATOM 2632 N N . HIS A 1 329 ? 8.037 -3.470 26.256 1.00 67.94 329 HIS A N 1
ATOM 2633 C CA . HIS A 1 329 ? 8.620 -2.641 25.195 1.00 67.94 329 HIS A CA 1
ATOM 2634 C C . HIS A 1 329 ? 8.737 -1.149 25.564 1.00 67.94 329 HIS A C 1
ATOM 2636 O O . HIS A 1 329 ? 9.119 -0.356 24.699 1.00 67.94 329 HIS A O 1
ATOM 2642 N N . PHE A 1 330 ? 8.350 -0.774 26.790 1.00 64.25 330 PHE A N 1
ATOM 2643 C CA . PHE A 1 330 ? 8.410 0.585 27.351 1.00 64.25 330 PHE A CA 1
ATOM 2644 C C . PHE A 1 330 ? 9.415 0.715 28.513 1.00 64.25 330 PHE A C 1
ATOM 2646 O O . PHE A 1 330 ? 9.453 1.767 29.157 1.00 64.25 330 PHE A O 1
ATOM 2653 N N . VAL A 1 331 ? 10.130 -0.366 28.839 1.00 61.41 331 VAL A N 1
ATOM 2654 C CA . VAL A 1 331 ? 11.203 -0.422 29.847 1.00 61.41 331 VAL A CA 1
ATOM 2655 C C . VAL A 1 331 ? 12.527 -0.446 29.110 1.00 61.41 331 VAL A C 1
ATOM 2657 O O . VAL A 1 331 ? 13.433 0.283 29.554 1.00 61.41 331 VAL A O 1
#

Radius of gyration: 26.42 Å; Cα contacts (8 Å, |Δi|>4): 450; chains: 1; bounding box: 94×39×79 Å

Solvent-accessible surface area (backbone atoms only — not comparable to full-atom values): 19736 Å² total; per-residue (Å²): 142,83,87,85,83,88,79,85,78,83,83,81,84,75,88,67,71,68,70,57,61,55,60,60,46,59,56,51,55,54,49,55,60,53,55,66,69,67,73,81,74,84,86,88,80,91,80,83,91,82,92,75,98,63,93,65,81,79,81,48,87,66,64,82,46,64,41,69,33,82,96,56,72,62,45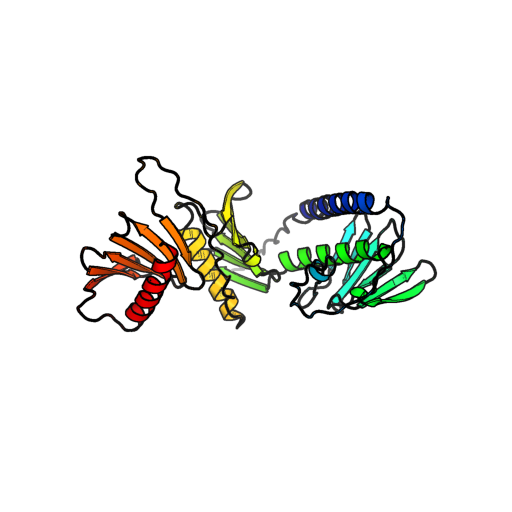,75,51,76,59,95,62,30,39,40,29,37,39,91,84,29,28,35,41,34,35,39,64,88,76,58,32,41,35,39,28,40,33,69,46,48,44,38,36,37,30,44,85,86,67,54,74,48,76,30,44,62,90,70,48,55,76,89,52,47,62,55,49,50,50,50,27,54,52,50,52,56,50,28,62,67,36,69,69,44,80,50,81,56,96,55,34,43,35,36,34,21,66,60,61,33,33,36,38,36,32,62,86,75,50,31,35,38,39,38,34,68,94,75,39,33,36,38,34,23,50,78,88,46,76,78,45,73,44,44,63,61,67,60,55,78,98,46,43,68,62,51,47,54,50,50,31,54,50,51,52,53,33,54,76,67,78,39,78,82,72,81,65,77,79,78,75,80,88,76,79,89,82,91,68,103,56,85,74,71,60,55,56,43,61,41,73,101,46,31,40,39,34,35,33,79,96,66,38,33,36,39,37,41,39,54,87,52,42,31,40,38,40,31,67,82,78,43,36,34,36,41,34,43,77,84,70,48,75,49,81,42,51,72,84,76,67,69,59,70,70,60,48,54,51,52,52,52,48,60,58,53,57,62,81,79,113

Nearest PDB structures (foldseek):
  5dmv-assembly1_C  TM=5.351E-01  e=5.405E-06  Mus musculus
  4j7b-assembly2_E  TM=3.952E-01  e=2.087E-07  Danio rerio
  1q4o-assembly2_B  TM=3.261E-01  e=4.331E-08  Homo sapiens
  3hih-assembly2_B  TM=3.614E-01  e=2.737E-07  Homo sapiens
  5dnj-assembly1_A  TM=3.113E-01  e=8.099E-07  Mus musculus

Secondary structure (DSSP, 8-state):
-------PPP-PPP--TTHHHHHHHHHHHHHHHHHTTTSS--------------------TTGGG----TTPPPEEEE-SSEEEEE-TTS-EEEEETTT--EEEE-TTS-EEEEE-TT--EEEEESTT--HHHHHHHHHHHHHHHHHHTTSEEEEEE-SSEEEEEETTS-EEEEETTTTEEEEEETTTTEEEEEETTEEEEEEEGGG--GGGHHHHHHHHHHHHHHHHTTT-------------------S--PPEEEEETTTEEEEEEGGGTEEEEEETTS-EEEEETTTTEEEEE-TT--EEEEETTS---HHHHHHHHHHHHHHGGG-

Foldseek 3Di:
DDDDDDDDDDDDDDPPPPVVQVVLVVVLVVVVVVVVVVPPDDDDDDDDDDDDDDPPPPPPVLVVLWDAQPPFDWDWDQDPQWIWIQDPQRWIWTQGPVQRWIWIAHRRRFKIWIQHPVRDIDIDGSVRDDPVCSSRSSSRSVVSLVRQVPAFPDWDDDPQWTWTQGSQRWIWIQGPVQCKIWIARPVQQKIFIDRPNHTPDIDHVFDDDPVCQVVVLQRLLVSCVVCVVVVHDQPQPDDPDDDDDDDDDPDLPDWNWGAHPQFGIWTAHDPNQWIWGQGSNAKIWIAGNVQQKIWIQGNVRDIDIDRNPPDDDPVVVVSVVVVVVVVVSVD

pLDDT: mean 78.07, std 22.41, range [27.8, 98.56]

Mean predicted aligned error: 14.43 Å

Sequence (331 aa):
MTRFSNHARPVEEVPMLVHNQQLVHDIVDQDEASDRKNDETTPNVLLRVSSSESEVTSDDPVTRYKFNTADLKPVSQNNKHGQVAILEDGSVSVLLKKDGRQHLVSSDGELITTTDRNGVHKSFTLEDLPARSLLAYRYASKFVTLARNKTVRIALDSDMAKCRLYQSDTFEVVLLKQQRKLSFEPNARTIKIADHDEVLWKGTLDNVAFAHRELVRQALIWWARCKEALDEPVSEVETQAADHGPIEGDRKLDPVVKFIDGLGWCEKHDEGRLWTMYFLDGLSLEVCTKTRRLYVVKSDESKEEYKLEAGLPVDIRQRLKSISRAMKHFV